Protein AF-A0A0F9IKG8-F1 (afdb_monomer_lite)

pLDDT: mean 73.29, std 18.87, range [28.89, 96.62]

Organism: NCBI:txid412755

Radius of gyration: 20.57 Å; chains: 1; bounding box: 46×41×68 Å

Foldseek 3Di:
DPDPWDKDDLDCFWIWIQDPLDIFIGGNNHTQPPPPDDQDDDDDPPPPDDDACQVVVVVVVVVCVDPDDDNPCQGSVNVNVVVSVLVSVCVVVLNPCRSDPNSVSLSVLVVCVVVPNPSSLVVNLVVLLCCCQPPDQSSVCVCQVVCVCVSDDPVSNLVSAVPSVVQVVVCVVVVHREDEDGPVRDDPRHWYQHPSDTD

Secondary structure (DSSP, 8-state):
-----EEEE-SSSEEEEEETTEEEEEETTEE--TTS--S-----SS--S--STHHHHHHHHHHHS-SS-------HHHHHHHHHHHHHHHHHTTS-TTSS-HHHHHHHHHHHHHTT-HHHHHHHHHHHHHHHHHS-HHHHHHHHHTT-GGGS-HHHHHTTSTTHHHHHHHHHHHTS---EE-SS---TT-EEEETTEE-

Structure (mmCIF, N/CA/C/O backbone):
data_AF-A0A0F9IKG8-F1
#
_entry.id   AF-A0A0F9IKG8-F1
#
loop_
_atom_site.group_PDB
_atom_site.id
_atom_site.type_symbol
_atom_site.label_atom_id
_atom_site.label_alt_id
_atom_site.label_comp_id
_atom_site.label_asym_id
_atom_site.label_entity_id
_atom_site.label_seq_id
_atom_site.pdbx_PDB_ins_code
_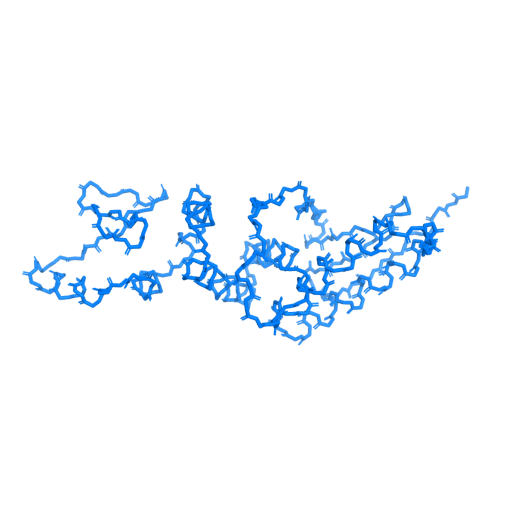atom_site.Cartn_x
_atom_site.Cartn_y
_atom_site.Cartn_z
_atom_site.occupancy
_atom_site.B_iso_or_equiv
_atom_site.auth_seq_id
_atom_site.auth_comp_id
_atom_site.auth_asym_id
_atom_site.auth_atom_id
_atom_site.pdbx_PDB_model_num
ATOM 1 N N . MET A 1 1 ? 11.887 -3.402 -37.313 1.00 43.81 1 MET A N 1
ATOM 2 C CA . MET A 1 1 ? 12.870 -3.610 -36.232 1.00 43.81 1 MET A CA 1
ATOM 3 C C . MET A 1 1 ? 12.116 -4.223 -35.070 1.00 43.81 1 MET A C 1
ATOM 5 O O . MET A 1 1 ? 11.099 -3.660 -34.690 1.00 43.81 1 MET A O 1
ATOM 9 N N . ALA A 1 2 ? 12.507 -5.411 -34.611 1.00 46.59 2 ALA A N 1
ATOM 10 C CA . ALA A 1 2 ? 11.916 -5.994 -33.412 1.00 46.59 2 ALA A CA 1
ATOM 11 C C . ALA A 1 2 ? 12.451 -5.194 -32.219 1.00 46.59 2 ALA A C 1
ATOM 13 O O . ALA A 1 2 ? 13.663 -5.131 -32.038 1.00 46.59 2 ALA A O 1
ATOM 14 N N . TYR A 1 3 ? 11.575 -4.512 -31.483 1.00 55.41 3 TYR A N 1
ATOM 15 C CA . TYR A 1 3 ? 11.968 -3.877 -30.230 1.00 55.41 3 TYR A CA 1
ATOM 16 C C . TYR A 1 3 ? 12.312 -4.995 -29.245 1.00 55.41 3 TYR A C 1
ATOM 18 O O . TYR A 1 3 ? 11.487 -5.873 -28.994 1.00 55.41 3 TYR A O 1
ATOM 26 N N . GLU A 1 4 ? 13.548 -5.007 -28.757 1.00 60.72 4 GLU A N 1
ATOM 27 C CA . GLU A 1 4 ? 13.985 -5.955 -27.740 1.00 60.72 4 GLU A CA 1
ATOM 28 C C . GLU A 1 4 ? 13.242 -5.627 -26.441 1.00 60.72 4 GLU A C 1
ATOM 30 O O . GLU A 1 4 ? 13.406 -4.546 -25.876 1.00 60.72 4 GLU A O 1
ATOM 35 N N . ILE A 1 5 ? 12.360 -6.528 -26.007 1.00 68.12 5 ILE A N 1
ATOM 36 C CA . ILE A 1 5 ? 11.648 -6.386 -24.737 1.00 68.12 5 ILE A CA 1
ATOM 37 C C . ILE A 1 5 ? 12.668 -6.669 -23.636 1.00 68.12 5 ILE A C 1
ATOM 39 O O . ILE A 1 5 ? 13.135 -7.802 -23.507 1.00 68.12 5 ILE A O 1
ATOM 43 N N . LYS A 1 6 ? 13.025 -5.647 -22.852 1.00 88.88 6 LYS A N 1
ATOM 44 C CA . LYS A 1 6 ? 13.848 -5.834 -21.650 1.00 88.88 6 LYS A CA 1
ATOM 45 C C . LYS A 1 6 ? 12.944 -6.135 -20.472 1.00 88.88 6 LYS A C 1
ATOM 47 O O . LYS A 1 6 ? 11.944 -5.453 -20.268 1.00 88.88 6 LYS A O 1
ATOM 52 N N . GLU A 1 7 ? 13.306 -7.151 -19.703 1.00 94.62 7 GLU A N 1
ATOM 53 C CA . GLU A 1 7 ? 12.589 -7.572 -18.506 1.00 94.62 7 GLU A CA 1
ATOM 54 C C . GLU A 1 7 ? 13.561 -7.625 -17.329 1.00 94.62 7 GLU A C 1
ATOM 56 O O . GLU A 1 7 ? 14.684 -8.113 -17.457 1.00 94.62 7 GLU A O 1
ATOM 61 N N . PHE A 1 8 ? 13.114 -7.127 -16.180 1.00 94.75 8 PHE A N 1
ATOM 62 C CA . PHE A 1 8 ? 13.849 -7.190 -14.929 1.00 94.75 8 PHE A CA 1
ATOM 63 C C . PHE A 1 8 ? 12.940 -7.714 -13.821 1.00 94.75 8 PHE A C 1
ATOM 65 O O . PHE A 1 8 ? 11.971 -7.065 -13.418 1.00 94.75 8 PHE A O 1
ATOM 72 N N . LYS A 1 9 ? 13.246 -8.910 -13.318 1.00 96.62 9 LYS A N 1
ATOM 73 C CA . LYS A 1 9 ? 12.512 -9.517 -12.208 1.00 96.62 9 LYS A CA 1
ATOM 74 C C . LYS A 1 9 ? 13.096 -9.019 -10.887 1.00 96.62 9 LYS A C 1
ATOM 76 O O . LYS A 1 9 ? 14.193 -9.419 -10.516 1.00 96.62 9 LYS A O 1
ATOM 81 N N . VAL A 1 10 ? 12.341 -8.183 -10.175 1.00 94.50 10 VAL A N 1
ATOM 82 C CA . VAL A 1 10 ? 12.728 -7.665 -8.853 1.00 94.50 10 VAL A CA 1
ATOM 83 C C . VAL A 1 10 ? 12.595 -8.751 -7.787 1.00 94.50 10 VAL A C 1
ATOM 85 O O . VAL A 1 10 ? 13.502 -8.961 -6.990 1.00 94.50 10 VAL A O 1
ATOM 88 N N . ASN A 1 11 ? 11.464 -9.459 -7.773 1.00 93.69 11 ASN A N 1
ATOM 89 C CA . ASN A 1 11 ? 11.228 -10.617 -6.911 1.00 93.69 11 ASN A CA 1
ATOM 90 C C . ASN A 1 11 ? 10.145 -11.526 -7.531 1.00 93.69 11 ASN A C 1
ATOM 92 O O . ASN A 1 11 ? 9.765 -11.363 -8.689 1.00 93.69 11 ASN A O 1
ATOM 96 N N . ASP A 1 12 ? 9.627 -12.501 -6.782 1.00 94.38 12 ASP A N 1
ATOM 97 C CA . ASP A 1 12 ? 8.604 -13.444 -7.273 1.00 94.38 12 ASP A CA 1
ATOM 98 C C . ASP A 1 12 ? 7.221 -12.839 -7.540 1.00 94.38 12 ASP A C 1
ATOM 100 O O . ASP A 1 12 ? 6.337 -13.510 -8.087 1.00 94.38 12 ASP A O 1
ATOM 104 N N . SER A 1 13 ? 7.004 -11.596 -7.131 1.00 95.62 13 SER A N 1
ATOM 105 C CA . SER A 1 13 ? 5.749 -10.877 -7.310 1.00 95.62 13 SER A CA 1
ATOM 106 C C . SER A 1 13 ? 5.901 -9.680 -8.239 1.00 95.62 13 SER A C 1
ATOM 108 O O . SER A 1 13 ? 4.924 -9.347 -8.890 1.00 95.62 13 SER A O 1
ATOM 110 N N . ILE A 1 14 ? 7.074 -9.055 -8.338 1.00 95.75 14 ILE A N 1
ATOM 111 C CA . ILE A 1 14 ? 7.285 -7.784 -9.039 1.00 95.75 14 ILE A CA 1
ATOM 112 C C . ILE A 1 14 ? 8.245 -7.965 -10.212 1.00 95.75 14 ILE A C 1
ATOM 114 O O . ILE A 1 14 ? 9.332 -8.531 -10.081 1.00 95.75 14 ILE A O 1
ATOM 118 N N . THR A 1 15 ? 7.863 -7.450 -11.374 1.00 96.50 15 THR A N 1
ATOM 119 C CA . THR A 1 15 ? 8.683 -7.468 -12.590 1.00 96.50 15 THR A CA 1
ATOM 120 C C . THR A 1 15 ? 8.521 -6.150 -13.334 1.00 96.50 15 THR A C 1
ATOM 122 O O . THR A 1 15 ? 7.400 -5.676 -13.482 1.00 96.50 15 THR A O 1
ATOM 125 N N . LEU A 1 16 ? 9.613 -5.556 -13.810 1.00 93.56 16 LEU A N 1
ATOM 126 C CA . LEU A 1 16 ? 9.563 -4.408 -14.712 1.00 93.56 16 LEU A CA 1
ATOM 127 C C . LEU A 1 16 ? 9.810 -4.864 -16.146 1.00 93.56 16 LEU A C 1
ATOM 129 O O . LEU A 1 16 ? 10.629 -5.753 -16.385 1.00 93.56 16 LEU A O 1
ATOM 133 N N . LYS A 1 17 ? 9.135 -4.231 -17.105 1.00 93.88 17 LYS A N 1
ATOM 134 C CA . LYS A 1 17 ? 9.381 -4.432 -18.537 1.00 93.88 17 LYS A CA 1
ATOM 135 C C . LYS A 1 17 ? 9.522 -3.100 -19.252 1.00 93.88 17 LYS A C 1
ATOM 137 O O . LYS A 1 17 ? 8.735 -2.191 -19.003 1.00 93.88 17 LYS A O 1
ATOM 142 N N . LEU A 1 18 ? 10.501 -2.998 -20.144 1.00 90.19 18 LEU A N 1
ATOM 143 C CA . LEU A 1 18 ? 10.636 -1.876 -21.066 1.00 90.19 18 LEU A CA 1
ATOM 144 C C . LEU A 1 18 ? 9.887 -2.213 -22.356 1.00 90.19 18 LEU A C 1
ATOM 146 O O . LEU A 1 18 ? 10.338 -3.030 -23.159 1.00 90.19 18 LEU A O 1
ATOM 150 N N . GLU A 1 19 ? 8.731 -1.588 -22.549 1.00 89.50 19 GLU A N 1
ATOM 151 C CA . GLU A 1 19 ? 7.829 -1.850 -23.671 1.00 89.50 19 GLU A CA 1
ATOM 152 C C . GLU A 1 19 ? 7.440 -0.521 -24.319 1.00 89.50 19 GLU A C 1
ATOM 154 O O . GLU A 1 19 ? 6.967 0.394 -23.648 1.00 89.50 19 GLU A O 1
ATOM 159 N N . ASN A 1 20 ? 7.629 -0.392 -25.637 1.00 85.19 20 ASN A N 1
ATOM 160 C CA . ASN A 1 20 ? 7.344 0.847 -26.377 1.00 85.19 20 ASN A CA 1
ATOM 161 C C . ASN A 1 20 ? 8.024 2.091 -25.764 1.00 85.19 20 ASN A C 1
ATOM 163 O O . ASN A 1 20 ? 7.394 3.142 -25.636 1.00 85.19 20 ASN A O 1
ATOM 167 N N . ASN A 1 21 ? 9.297 1.957 -25.368 1.00 81.94 21 ASN A N 1
ATOM 168 C CA . ASN A 1 21 ? 10.085 2.990 -24.681 1.00 81.94 21 ASN A CA 1
ATOM 169 C C . ASN A 1 21 ? 9.487 3.460 -23.342 1.00 81.94 21 ASN A C 1
ATOM 171 O O . ASN A 1 21 ? 9.757 4.578 -22.913 1.00 81.94 21 ASN A O 1
ATOM 175 N N . LYS A 1 22 ? 8.665 2.633 -22.686 1.00 82.50 22 LYS A N 1
ATOM 176 C CA . LYS A 1 22 ? 8.106 2.914 -21.361 1.00 82.50 22 LYS A CA 1
ATOM 177 C C . LYS A 1 22 ? 8.398 1.778 -20.397 1.00 82.50 22 LYS A C 1
ATOM 179 O O . LYS A 1 22 ? 8.224 0.609 -20.737 1.00 82.50 22 LYS A O 1
ATOM 184 N N . THR A 1 23 ? 8.808 2.141 -19.190 1.00 86.19 23 THR A N 1
ATOM 185 C CA . THR A 1 23 ? 8.991 1.196 -18.091 1.00 86.19 23 THR A CA 1
ATOM 186 C C . THR A 1 23 ? 7.639 0.905 -17.446 1.00 86.19 23 THR A C 1
ATOM 188 O O . THR A 1 23 ? 6.999 1.796 -16.895 1.00 86.19 23 THR A O 1
ATOM 191 N N . ASN A 1 24 ? 7.205 -0.348 -17.518 1.00 89.44 24 ASN A N 1
ATOM 192 C CA . ASN A 1 24 ? 5.957 -0.839 -16.945 1.00 89.44 24 ASN A CA 1
ATOM 193 C C . ASN A 1 24 ? 6.254 -1.757 -15.761 1.00 89.44 24 ASN A C 1
ATOM 195 O O . ASN A 1 24 ? 7.115 -2.630 -15.859 1.00 89.44 24 ASN A O 1
ATOM 199 N N . ILE A 1 25 ? 5.511 -1.602 -14.665 1.00 91.00 25 ILE A N 1
ATOM 200 C CA . ILE A 1 25 ? 5.587 -2.492 -13.502 1.00 91.00 25 ILE A CA 1
ATOM 201 C C . ILE A 1 25 ? 4.479 -3.539 -13.617 1.00 91.00 25 ILE A C 1
ATOM 203 O O . ILE A 1 25 ? 3.338 -3.219 -13.940 1.00 91.00 25 ILE A O 1
ATOM 207 N N . TYR A 1 26 ? 4.808 -4.788 -13.320 1.00 94.12 26 TYR A N 1
ATOM 208 C CA . TYR A 1 26 ? 3.892 -5.916 -13.289 1.00 94.12 26 TYR A CA 1
ATOM 209 C C . TYR A 1 26 ? 3.906 -6.555 -11.904 1.00 94.12 26 TYR A C 1
ATOM 211 O O . TYR A 1 26 ? 4.977 -6.830 -11.360 1.00 94.12 26 TYR A O 1
ATOM 219 N N . ILE A 1 27 ? 2.721 -6.835 -11.359 1.00 94.81 27 ILE A N 1
ATOM 220 C CA . ILE A 1 27 ? 2.537 -7.557 -10.097 1.00 94.81 27 ILE A CA 1
ATOM 221 C C . ILE A 1 27 ? 1.862 -8.895 -10.398 1.00 94.81 27 ILE A C 1
ATOM 223 O O . ILE A 1 27 ? 0.748 -8.927 -10.910 1.00 94.81 27 ILE A O 1
ATOM 227 N N . LYS A 1 28 ? 2.550 -10.012 -10.132 1.00 94.31 28 LYS A N 1
ATOM 228 C CA . LYS A 1 28 ? 2.131 -11.382 -10.500 1.00 94.31 28 LYS A CA 1
ATOM 229 C C . LYS A 1 28 ? 1.736 -11.520 -11.978 1.00 94.31 28 LYS A C 1
ATOM 231 O O . LYS A 1 28 ? 0.849 -12.289 -12.327 1.00 94.31 28 LYS A O 1
ATOM 236 N N . GLY A 1 29 ? 2.429 -10.789 -12.852 1.00 92.31 29 GLY A N 1
ATOM 237 C CA . GLY A 1 29 ? 2.177 -10.785 -14.295 1.00 92.31 29 GLY A CA 1
ATOM 238 C C . GLY A 1 29 ? 1.039 -9.863 -14.746 1.00 92.31 29 GLY A C 1
ATOM 239 O O . GLY A 1 29 ? 0.855 -9.700 -15.949 1.00 92.31 29 GLY A O 1
ATOM 240 N N . GLU A 1 30 ? 0.320 -9.212 -13.827 1.00 93.19 30 GLU A N 1
ATOM 241 C CA . GLU A 1 30 ? -0.677 -8.189 -14.154 1.00 93.19 30 GLU A CA 1
ATOM 242 C C . GLU A 1 30 ? -0.028 -6.806 -14.225 1.00 93.19 30 GLU A C 1
ATOM 244 O O . GLU A 1 30 ? 0.717 -6.420 -13.324 1.00 93.19 30 GLU A O 1
ATOM 249 N N . LEU A 1 31 ? -0.328 -6.040 -15.278 1.00 91.00 31 LEU A N 1
ATOM 250 C CA . LEU A 1 31 ? 0.163 -4.671 -15.428 1.00 91.00 31 LEU A CA 1
ATOM 251 C C . LEU A 1 31 ? -0.356 -3.790 -14.281 1.00 91.00 31 LEU A C 1
ATOM 253 O O . LEU A 1 31 ? -1.563 -3.606 -14.109 1.00 91.00 31 LEU A O 1
ATOM 257 N N . PHE A 1 32 ? 0.562 -3.200 -13.523 1.00 88.12 32 PHE A N 1
ATOM 258 C CA . PHE A 1 32 ? 0.260 -2.285 -12.434 1.00 88.12 32 PHE A CA 1
ATOM 259 C C . PHE A 1 32 ? 0.019 -0.875 -12.985 1.00 88.12 32 PHE A C 1
ATOM 261 O O . PHE A 1 32 ? 0.949 -0.132 -13.284 1.00 88.12 32 PHE A O 1
ATOM 268 N N . GLN A 1 33 ? -1.254 -0.510 -13.146 1.00 75.56 33 GLN A N 1
ATOM 269 C CA . GLN A 1 33 ? -1.662 0.780 -13.725 1.00 75.56 33 GLN A CA 1
ATOM 270 C C . GLN A 1 33 ? -1.899 1.888 -12.684 1.00 75.56 33 GLN A C 1
ATOM 272 O O . GLN A 1 33 ? -2.198 3.030 -13.048 1.00 75.56 33 GLN A O 1
ATOM 277 N N . GLN A 1 34 ? -1.792 1.572 -11.389 1.00 59.47 34 GLN A N 1
ATOM 278 C CA . GLN A 1 34 ? -2.096 2.499 -10.299 1.00 59.47 34 GLN A CA 1
ATOM 279 C C . GLN A 1 34 ? -0.936 3.467 -10.030 1.00 59.47 34 GLN A C 1
ATOM 281 O O . GLN A 1 34 ? -0.220 3.349 -9.045 1.00 59.47 34 GLN A O 1
ATOM 286 N N . CYS A 1 35 ? -0.800 4.465 -10.906 1.00 51.16 35 CYS A N 1
ATOM 287 C CA . CYS A 1 35 ? -0.059 5.709 -10.642 1.00 51.16 35 CYS A CA 1
ATOM 288 C C . CYS A 1 35 ? -0.767 6.968 -11.182 1.00 51.16 35 CYS A C 1
ATOM 290 O O . CYS A 1 35 ? -0.181 8.043 -11.167 1.00 51.16 35 CYS A O 1
ATOM 292 N N . LYS A 1 36 ? -2.007 6.875 -11.690 1.00 35.16 36 LYS A N 1
ATOM 293 C CA . LYS A 1 36 ? -2.675 8.030 -12.329 1.00 35.16 36 LYS A CA 1
ATOM 294 C C . LYS A 1 36 ? -3.496 8.924 -11.397 1.00 35.16 36 LYS A C 1
ATOM 296 O O . LYS A 1 36 ? -3.875 10.009 -11.817 1.00 35.16 36 LYS A O 1
ATOM 301 N N . TYR A 1 37 ? -3.772 8.495 -10.168 1.00 34.72 37 TYR A N 1
ATOM 302 C CA . TYR A 1 37 ? -4.646 9.224 -9.249 1.00 34.72 37 TYR A CA 1
ATOM 303 C C . TYR A 1 37 ? -3.949 9.415 -7.906 1.00 34.72 37 TYR A C 1
ATOM 305 O O . TYR A 1 37 ? -4.075 8.609 -6.988 1.00 34.72 37 TYR A O 1
ATOM 313 N N . LEU A 1 38 ? -3.165 10.490 -7.845 1.00 35.69 38 LEU A N 1
ATOM 314 C CA . LEU A 1 38 ? -2.679 11.094 -6.615 1.00 35.69 38 LEU A CA 1
ATOM 315 C C . LEU A 1 38 ? -3.904 11.564 -5.822 1.00 35.69 38 LEU A C 1
ATOM 317 O O . LEU A 1 38 ? -4.614 12.478 -6.248 1.00 35.69 38 LEU A O 1
ATOM 321 N N . LEU A 1 39 ? -4.195 10.915 -4.703 1.00 34.78 39 LEU A N 1
ATOM 322 C CA . LEU A 1 39 ? -5.281 11.345 -3.836 1.00 34.78 39 LEU A CA 1
ATOM 323 C C . LEU A 1 39 ? -4.781 12.515 -3.000 1.00 34.78 39 LEU A C 1
ATOM 325 O O . LEU A 1 39 ? -4.043 12.350 -2.038 1.00 34.78 39 LEU A O 1
ATOM 329 N N . LEU A 1 40 ? -5.221 13.692 -3.453 1.00 32.28 40 LEU A N 1
ATOM 330 C CA . LEU A 1 40 ? -5.220 14.986 -2.777 1.00 32.28 40 LEU A CA 1
ATOM 331 C C . LEU A 1 40 ? -3.825 15.601 -2.590 1.00 32.28 40 LEU A C 1
ATOM 333 O O . LEU A 1 40 ? -3.163 15.424 -1.577 1.00 32.28 40 LEU A O 1
ATOM 337 N N . ASN A 1 41 ? -3.444 16.425 -3.570 1.00 32.41 41 ASN A N 1
ATOM 338 C CA . ASN A 1 41 ? -2.390 17.428 -3.447 1.00 32.41 41 ASN A CA 1
ATOM 339 C C . ASN A 1 41 ? -2.772 18.395 -2.305 1.00 32.41 41 ASN A C 1
ATOM 341 O O . ASN A 1 41 ? -3.681 19.218 -2.472 1.00 32.41 41 ASN A O 1
ATOM 345 N N . ILE A 1 42 ? -2.174 18.249 -1.118 1.00 34.56 42 ILE A N 1
ATOM 346 C CA . ILE A 1 42 ? -2.331 19.215 -0.023 1.00 34.56 42 ILE A CA 1
ATOM 347 C C . ILE A 1 42 ? -0.997 19.953 0.142 1.00 34.56 42 ILE A C 1
ATOM 349 O O . ILE A 1 42 ? 0.011 19.278 0.320 1.00 34.56 42 ILE A O 1
ATOM 353 N N . PRO A 1 43 ? -0.982 21.301 0.076 1.00 28.89 43 PRO A N 1
ATOM 354 C CA . PRO A 1 43 ? 0.249 22.086 0.055 1.00 28.89 43 PRO A CA 1
ATOM 355 C C . PRO A 1 43 ? 1.158 21.824 1.257 1.00 28.89 43 PRO A C 1
ATOM 357 O O . PRO A 1 43 ? 0.706 21.817 2.404 1.00 28.89 43 PRO A O 1
ATOM 360 N N . LEU A 1 44 ? 2.444 21.660 0.960 1.00 35.66 44 LEU A N 1
ATOM 361 C CA . LEU A 1 44 ? 3.518 21.273 1.865 1.00 35.66 44 LEU A CA 1
ATOM 362 C C . LEU A 1 44 ? 4.094 22.461 2.662 1.00 35.66 44 LEU A C 1
ATOM 364 O O . LEU A 1 44 ? 5.302 22.653 2.712 1.00 35.66 44 LEU A O 1
ATOM 368 N N . GLU A 1 45 ? 3.257 23.287 3.296 1.00 36.28 45 GLU A N 1
ATOM 369 C CA . GLU A 1 45 ? 3.765 24.398 4.131 1.00 36.28 45 GLU A CA 1
ATOM 370 C C . GLU A 1 45 ? 3.981 24.029 5.612 1.00 36.28 45 GLU A C 1
ATOM 372 O O . GLU A 1 45 ? 4.438 24.858 6.394 1.00 36.28 45 GLU A O 1
ATOM 377 N N . GLU A 1 46 ? 3.757 22.771 6.012 1.00 35.97 46 GLU A N 1
ATOM 378 C CA . GLU A 1 46 ? 3.977 22.316 7.399 1.00 35.97 46 GLU A CA 1
ATOM 379 C C . GLU A 1 46 ? 4.765 20.992 7.524 1.00 35.97 46 GLU A C 1
ATOM 381 O O . GLU A 1 46 ? 4.732 20.334 8.564 1.00 35.97 46 GLU A O 1
ATOM 386 N N . ALA A 1 47 ? 5.540 20.598 6.506 1.00 38.22 47 ALA A N 1
ATOM 387 C CA . ALA A 1 47 ? 6.481 19.472 6.596 1.00 38.22 47 ALA A CA 1
ATOM 388 C C . ALA A 1 47 ? 7.807 19.905 7.251 1.00 38.22 47 ALA A C 1
ATOM 390 O O . ALA A 1 47 ? 8.868 19.951 6.628 1.00 38.22 47 ALA A O 1
ATOM 391 N N . ASN A 1 48 ? 7.764 20.282 8.529 1.00 33.00 48 ASN A N 1
ATOM 392 C CA . ASN A 1 48 ? 8.984 20.641 9.247 1.00 33.00 48 ASN A CA 1
ATOM 393 C C . ASN A 1 48 ? 9.828 19.391 9.563 1.00 33.00 48 ASN A C 1
ATOM 395 O O . ASN A 1 48 ? 9.544 18.655 10.507 1.00 33.00 48 ASN A O 1
ATOM 399 N N . ASN A 1 49 ? 10.924 19.270 8.806 1.00 32.97 49 ASN A N 1
ATOM 400 C CA . ASN A 1 49 ? 12.087 18.379 8.919 1.00 32.97 49 ASN A CA 1
ATOM 401 C C . ASN A 1 49 ? 12.012 17.036 8.163 1.00 32.97 49 ASN A C 1
ATOM 403 O O . ASN A 1 49 ? 11.385 16.070 8.588 1.00 32.97 49 ASN A O 1
ATOM 407 N N . ILE A 1 50 ? 12.766 17.034 7.061 1.00 47.31 50 ILE A N 1
ATOM 408 C CA . ILE A 1 50 ? 13.013 16.026 6.021 1.00 47.31 50 ILE A CA 1
ATOM 409 C C . ILE A 1 50 ? 13.081 14.579 6.551 1.00 47.31 50 ILE A C 1
ATOM 411 O O . ILE A 1 50 ? 13.972 14.246 7.336 1.00 47.31 50 ILE A O 1
ATOM 415 N N . ASN A 1 51 ? 12.172 13.713 6.085 1.00 41.00 51 ASN A N 1
ATOM 416 C CA . ASN A 1 51 ? 12.047 12.300 6.487 1.00 41.00 51 ASN A CA 1
ATOM 417 C C . ASN A 1 51 ? 11.753 11.324 5.316 1.00 41.00 51 ASN A C 1
ATOM 419 O O . ASN A 1 51 ? 11.734 10.111 5.552 1.00 41.00 51 ASN A O 1
ATOM 423 N N . SER A 1 52 ? 11.530 11.803 4.080 1.00 49.12 52 SER A N 1
ATOM 424 C CA . SER A 1 52 ? 11.106 10.989 2.919 1.00 49.12 52 SER A CA 1
ATOM 425 C C . SER A 1 52 ? 11.823 11.380 1.613 1.00 49.12 52 SER A C 1
ATOM 427 O O . SER A 1 52 ? 12.293 12.504 1.461 1.00 49.12 52 SER A O 1
ATOM 429 N N . VAL A 1 53 ? 11.864 10.466 0.630 1.00 50.62 53 VAL A N 1
ATOM 430 C CA . VAL A 1 53 ? 12.232 10.781 -0.771 1.00 50.62 53 VAL A CA 1
ATOM 431 C C . VAL A 1 53 ? 11.268 11.799 -1.392 1.00 50.62 53 VAL A C 1
ATOM 433 O O . VAL A 1 53 ? 11.650 12.496 -2.327 1.00 50.62 53 VAL A O 1
ATOM 436 N N . ASP A 1 54 ? 10.059 11.944 -0.848 1.00 46.59 54 ASP A N 1
ATOM 437 C CA . ASP A 1 54 ? 9.085 12.951 -1.289 1.00 46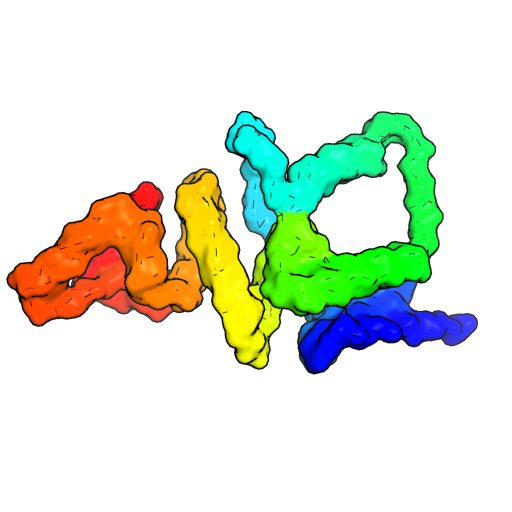.59 54 ASP A CA 1
ATOM 438 C C . ASP A 1 54 ? 9.606 14.385 -1.110 1.00 46.59 54 ASP A C 1
ATOM 440 O O . ASP A 1 54 ? 9.432 15.212 -2.000 1.00 46.59 54 ASP A O 1
ATOM 444 N N . ASP A 1 55 ? 10.347 14.653 -0.028 1.00 46.31 55 ASP A N 1
ATOM 445 C CA . ASP A 1 55 ? 10.935 15.972 0.246 1.00 46.31 55 ASP A CA 1
ATOM 446 C C . ASP A 1 55 ? 11.982 16.362 -0.816 1.00 46.31 55 ASP A C 1
ATOM 448 O O . ASP A 1 55 ? 12.231 17.539 -1.086 1.00 46.31 55 ASP A O 1
ATOM 452 N N . ILE A 1 56 ? 12.620 15.358 -1.425 1.00 42.31 56 ILE A N 1
ATOM 453 C CA . ILE A 1 56 ? 13.567 15.536 -2.527 1.00 42.31 56 ILE A CA 1
ATOM 454 C C . ILE A 1 56 ? 12.806 15.622 -3.847 1.00 42.31 56 ILE A C 1
ATOM 456 O O . ILE A 1 56 ? 13.165 16.447 -4.677 1.00 42.31 56 ILE A O 1
ATOM 460 N N . ALA A 1 57 ? 11.774 14.796 -4.039 1.00 46.47 57 ALA A N 1
ATOM 461 C CA . ALA A 1 57 ? 11.001 14.715 -5.270 1.00 46.47 57 ALA A CA 1
ATOM 462 C C . ALA A 1 57 ? 10.220 15.997 -5.557 1.00 46.47 57 ALA A C 1
ATOM 464 O O . ALA A 1 57 ? 10.243 16.418 -6.698 1.00 46.47 57 ALA A O 1
ATOM 465 N N . GLU A 1 58 ? 9.618 16.668 -4.572 1.00 45.31 58 GLU A N 1
ATOM 466 C CA . GLU A 1 58 ? 8.943 17.958 -4.813 1.00 45.31 58 GLU A CA 1
ATOM 467 C C . GLU A 1 58 ? 9.938 19.061 -5.215 1.00 45.31 58 GLU A C 1
ATOM 469 O O . GLU A 1 58 ? 9.699 19.811 -6.158 1.00 45.31 58 GLU A O 1
ATOM 474 N N . ASN A 1 59 ? 11.119 19.094 -4.587 1.00 42.00 59 ASN A N 1
ATOM 475 C CA . ASN A 1 59 ? 12.206 19.997 -4.983 1.00 42.00 59 ASN A CA 1
ATOM 476 C C . ASN A 1 59 ? 12.849 19.604 -6.333 1.00 42.00 59 ASN A C 1
ATOM 478 O O . ASN A 1 59 ? 13.401 20.456 -7.040 1.00 42.00 59 ASN A O 1
ATOM 482 N N . LEU A 1 60 ? 12.809 18.318 -6.699 1.00 40.31 60 LEU A N 1
ATOM 483 C CA . LEU A 1 60 ? 13.282 17.823 -7.991 1.00 40.31 60 LEU A CA 1
ATOM 484 C C . LEU A 1 60 ? 12.261 18.061 -9.101 1.00 40.31 60 LEU A C 1
ATOM 486 O O . LEU A 1 60 ? 12.674 18.406 -10.197 1.00 40.31 60 LEU A O 1
ATOM 490 N N . ASP A 1 61 ? 10.965 17.911 -8.841 1.00 40.34 61 ASP A N 1
ATOM 491 C CA . ASP A 1 61 ? 9.894 18.100 -9.823 1.00 40.34 61 ASP A CA 1
ATOM 492 C C . ASP A 1 61 ? 9.832 19.577 -10.231 1.00 40.34 61 ASP A C 1
ATOM 494 O O . ASP A 1 61 ? 9.838 19.882 -11.420 1.00 40.34 61 ASP A O 1
ATOM 498 N N . ASP A 1 62 ? 9.981 20.504 -9.276 1.00 39.84 62 ASP A N 1
ATOM 499 C CA . ASP A 1 62 ? 10.116 21.941 -9.559 1.00 39.84 62 ASP A CA 1
ATOM 500 C C . ASP A 1 62 ? 11.447 22.322 -10.246 1.00 39.84 62 ASP A C 1
ATOM 502 O O . ASP A 1 62 ? 11.509 23.320 -10.970 1.00 39.84 62 ASP A O 1
ATOM 506 N N . SER A 1 63 ? 12.531 21.554 -10.064 1.00 38.72 63 SER A N 1
ATOM 507 C CA . SER A 1 63 ? 13.818 21.819 -10.742 1.00 38.72 63 SER A CA 1
ATOM 508 C C . SER A 1 63 ? 13.981 21.097 -12.086 1.00 38.72 63 SER A C 1
ATOM 510 O O . SER A 1 63 ? 14.738 21.565 -12.940 1.00 38.72 63 SER A O 1
ATOM 512 N N . LEU A 1 64 ? 13.230 20.021 -12.321 1.00 39.06 64 LEU A N 1
ATOM 513 C CA . LEU A 1 64 ? 13.103 19.316 -13.600 1.00 39.06 64 LEU A CA 1
ATOM 514 C C . LEU A 1 64 ? 12.004 19.937 -14.477 1.00 39.06 64 LEU A C 1
ATOM 516 O O . LEU A 1 64 ? 12.109 19.896 -15.704 1.00 39.06 64 LEU A O 1
ATOM 520 N N . HIS A 1 65 ? 11.030 20.628 -13.876 1.00 37.81 65 HIS A N 1
ATOM 521 C CA . HIS A 1 65 ? 10.097 21.538 -14.541 1.00 37.81 65 HIS A CA 1
ATOM 522 C C . HIS A 1 65 ? 10.574 23.003 -14.515 1.00 37.81 65 HIS A C 1
ATOM 524 O O . HIS A 1 65 ? 9.825 23.928 -14.231 1.00 37.81 65 HIS A O 1
ATOM 530 N N . GLY A 1 66 ? 11.818 23.235 -14.940 1.00 38.38 66 GLY A N 1
ATOM 531 C CA . GLY A 1 66 ? 12.181 24.478 -15.622 1.00 38.38 66 GLY A CA 1
ATOM 532 C C . GLY A 1 66 ? 12.348 25.730 -14.756 1.00 38.38 66 GLY A C 1
ATOM 533 O O . GLY A 1 66 ? 11.532 26.649 -14.787 1.00 38.38 66 GLY A O 1
ATOM 534 N N . ARG A 1 67 ? 13.558 25.893 -14.217 1.00 37.47 67 ARG A N 1
ATOM 535 C CA . ARG A 1 67 ? 14.305 27.130 -14.491 1.00 37.47 67 ARG A CA 1
ATOM 536 C C . ARG A 1 67 ? 15.315 26.820 -15.593 1.00 37.47 67 ARG A C 1
ATOM 538 O O . ARG A 1 67 ? 16.312 26.157 -15.351 1.00 37.47 67 ARG A O 1
ATOM 545 N N . ASP A 1 68 ? 14.981 27.249 -16.806 1.00 39.81 68 ASP A N 1
ATOM 546 C CA . ASP A 1 68 ? 15.828 27.242 -18.004 1.00 39.81 68 ASP A CA 1
ATOM 547 C C . ASP A 1 68 ? 16.398 25.879 -18.460 1.00 39.81 68 ASP A C 1
ATOM 549 O O . ASP A 1 68 ? 17.561 25.546 -18.266 1.00 39.81 68 ASP A O 1
ATOM 553 N N . GLY A 1 69 ? 15.589 25.130 -19.219 1.00 38.88 69 GLY A N 1
ATOM 554 C CA . GLY A 1 69 ? 16.059 24.546 -20.484 1.00 38.88 69 GLY A CA 1
ATOM 555 C C . GLY A 1 69 ? 17.073 23.393 -20.472 1.00 38.88 69 GLY A C 1
ATOM 556 O O . GLY A 1 69 ? 17.613 23.100 -21.537 1.00 38.88 69 GLY A O 1
ATOM 557 N N . VAL A 1 70 ? 17.315 22.702 -19.355 1.00 38.62 70 VAL A N 1
ATOM 558 C CA . VAL A 1 70 ? 18.094 21.448 -19.361 1.00 38.62 70 VAL A CA 1
ATOM 559 C C . VAL A 1 70 ? 17.162 20.257 -19.150 1.00 38.62 70 VAL A C 1
ATOM 561 O O . VAL A 1 70 ? 17.015 19.740 -18.049 1.00 38.62 70 VAL A O 1
ATOM 564 N N . VAL A 1 71 ? 16.525 19.806 -20.233 1.00 43.94 71 VAL A N 1
ATOM 565 C CA . VAL A 1 71 ? 15.949 18.457 -20.278 1.00 43.94 71 VAL A CA 1
ATOM 566 C C . VAL A 1 71 ? 17.133 17.500 -20.367 1.00 43.94 71 VAL A C 1
ATOM 568 O O . VAL A 1 71 ? 17.779 17.410 -21.412 1.00 43.94 71 VAL A O 1
ATOM 571 N N . PHE A 1 72 ? 17.468 16.816 -19.274 1.00 49.22 72 PHE A N 1
ATOM 572 C CA . PHE A 1 72 ? 18.318 15.637 -19.388 1.00 49.22 72 PHE A CA 1
ATOM 573 C C . PHE A 1 72 ? 17.504 14.582 -20.135 1.00 49.22 72 PHE A C 1
ATOM 575 O O . PHE A 1 72 ? 16.582 13.994 -19.578 1.00 49.22 72 PHE A O 1
ATOM 582 N N . ASP A 1 73 ? 17.810 14.392 -21.417 1.00 58.44 73 ASP A N 1
ATOM 583 C CA . ASP A 1 73 ? 17.231 13.332 -22.239 1.00 58.44 73 ASP A CA 1
ATOM 584 C C . ASP A 1 73 ? 17.819 11.991 -21.770 1.00 58.44 73 ASP A C 1
ATOM 586 O O . ASP A 1 73 ? 18.834 11.503 -22.275 1.00 58.44 73 ASP A O 1
ATOM 590 N N . ILE A 1 74 ? 17.260 11.454 -20.684 1.00 67.19 74 ILE A N 1
ATOM 591 C CA . ILE A 1 74 ? 17.619 10.136 -20.166 1.00 67.19 74 ILE A CA 1
ATOM 592 C C . ILE A 1 74 ? 17.030 9.118 -21.136 1.00 67.19 74 ILE A C 1
ATOM 594 O O . ILE A 1 74 ? 15.825 9.106 -21.384 1.00 67.19 74 ILE A O 1
ATOM 598 N N . SER A 1 75 ? 17.874 8.250 -21.696 1.00 83.38 75 SER A N 1
ATOM 599 C CA . SER A 1 75 ? 17.367 7.222 -22.597 1.00 83.38 75 SER A CA 1
ATOM 600 C C . SER A 1 75 ? 16.414 6.279 -21.845 1.00 83.38 75 SER A C 1
ATOM 602 O O . SER A 1 75 ? 16.660 5.976 -20.672 1.00 83.38 75 SER A O 1
ATOM 604 N N . PRO A 1 76 ? 15.374 5.741 -22.511 1.00 81.00 76 PRO A N 1
ATOM 605 C CA . PRO A 1 76 ? 14.437 4.802 -21.889 1.00 81.00 76 PRO A CA 1
ATOM 606 C C . PRO A 1 76 ? 15.126 3.614 -21.201 1.00 81.00 76 PRO A C 1
ATOM 608 O O . PRO A 1 76 ? 14.647 3.102 -20.195 1.00 81.00 76 PRO A O 1
ATOM 611 N N . ASP A 1 77 ? 16.283 3.199 -21.719 1.00 83.81 77 ASP A N 1
ATOM 612 C CA . ASP A 1 77 ? 17.129 2.166 -21.129 1.00 83.81 77 ASP A CA 1
ATOM 613 C C . ASP A 1 77 ? 17.753 2.566 -19.791 1.00 83.81 77 ASP A C 1
ATOM 615 O O . ASP A 1 77 ? 17.751 1.775 -18.848 1.00 83.81 77 ASP A O 1
ATOM 619 N N . VAL A 1 78 ? 18.310 3.775 -19.699 1.00 79.69 78 VAL A N 1
ATOM 620 C CA . VAL A 1 78 ? 18.921 4.266 -18.456 1.00 79.69 78 VAL A CA 1
ATOM 621 C C . VAL A 1 78 ? 17.843 4.473 -17.397 1.00 79.69 78 VAL A C 1
ATOM 623 O O . VAL A 1 78 ? 18.027 4.062 -16.252 1.00 79.69 78 VAL A O 1
ATOM 626 N N . GLU A 1 79 ? 16.696 5.031 -17.788 1.00 78.19 79 GLU A N 1
ATOM 627 C CA . GLU A 1 79 ? 15.542 5.192 -16.905 1.00 78.19 79 GLU A CA 1
ATOM 628 C C . GLU A 1 79 ? 15.025 3.833 -16.398 1.00 78.19 79 GLU A C 1
ATOM 630 O O . GLU A 1 79 ? 14.793 3.658 -15.201 1.00 78.19 79 GLU A O 1
ATOM 635 N N . PHE A 1 80 ? 14.908 2.839 -17.286 1.00 84.75 80 PHE A N 1
ATOM 636 C CA . PHE A 1 80 ? 14.487 1.482 -16.931 1.00 84.75 80 PHE A CA 1
ATOM 637 C C . PHE A 1 80 ? 15.371 0.858 -15.848 1.00 84.75 80 PHE A C 1
ATOM 639 O O . PHE A 1 80 ? 14.854 0.308 -14.871 1.00 84.75 80 PHE A O 1
ATOM 646 N N . TRP A 1 81 ? 16.696 0.952 -15.992 1.00 83.00 81 TRP A N 1
ATOM 647 C CA . TRP A 1 81 ? 17.623 0.412 -14.996 1.00 83.00 81 TRP A CA 1
ATOM 648 C C . TRP A 1 81 ? 17.574 1.182 -13.679 1.00 83.00 81 TRP A C 1
ATOM 650 O O . TRP A 1 81 ? 17.609 0.545 -12.629 1.00 83.00 81 TRP A O 1
ATOM 660 N N . ALA A 1 82 ? 17.424 2.510 -13.719 1.00 78.12 82 ALA A N 1
ATOM 661 C CA . ALA A 1 82 ? 17.286 3.332 -12.518 1.00 78.12 82 ALA A CA 1
ATOM 662 C C . ALA A 1 82 ? 16.019 2.979 -11.715 1.00 78.12 82 ALA A C 1
ATOM 664 O O . ALA A 1 82 ? 16.088 2.748 -10.505 1.00 78.12 82 ALA A O 1
ATOM 665 N N . HIS A 1 83 ? 14.865 2.857 -12.381 1.00 81.19 83 HIS A N 1
ATOM 666 C CA . HIS A 1 83 ? 13.623 2.417 -11.729 1.00 81.19 83 HIS A CA 1
ATOM 667 C C . HIS A 1 83 ? 13.737 0.991 -11.195 1.00 81.19 83 HIS A C 1
ATOM 669 O O . HIS A 1 83 ? 13.308 0.715 -10.075 1.00 81.19 83 HIS A O 1
ATOM 675 N N . SER A 1 84 ? 14.351 0.095 -11.972 1.00 85.88 84 SER A N 1
ATOM 676 C CA . SER A 1 84 ? 14.557 -1.302 -11.578 1.00 85.88 84 SER A CA 1
ATOM 677 C C . SER A 1 84 ? 15.420 -1.417 -10.322 1.00 85.88 84 SER A C 1
ATOM 679 O O . SER A 1 84 ? 15.044 -2.137 -9.398 1.00 85.88 84 SER A O 1
ATOM 681 N N . SER A 1 85 ? 16.529 -0.672 -10.241 1.00 81.12 85 SER A N 1
ATOM 682 C CA . SER A 1 85 ? 17.403 -0.683 -9.064 1.00 81.12 85 SER A CA 1
ATOM 683 C C . SER A 1 85 ? 16.724 -0.092 -7.834 1.00 81.12 85 SER A C 1
ATOM 685 O O . SER A 1 85 ? 16.831 -0.665 -6.752 1.00 81.12 85 SER A O 1
ATOM 687 N N . ASN A 1 86 ? 15.976 1.005 -7.986 1.00 82.44 86 ASN A N 1
ATOM 688 C CA . ASN A 1 86 ? 15.246 1.609 -6.869 1.00 82.44 86 ASN A CA 1
ATOM 689 C C . ASN A 1 86 ? 14.193 0.644 -6.315 1.00 82.44 86 ASN A C 1
ATOM 691 O O . ASN A 1 86 ? 14.097 0.450 -5.103 1.00 82.44 86 ASN A O 1
ATOM 695 N N . LEU A 1 87 ? 13.435 -0.008 -7.202 1.00 86.94 87 LEU A N 1
ATOM 696 C CA . LEU A 1 87 ? 12.397 -0.949 -6.793 1.00 86.94 87 LEU A CA 1
ATOM 697 C C . LEU A 1 87 ? 12.981 -2.232 -6.188 1.00 86.94 87 LEU A C 1
ATOM 699 O O . LEU A 1 87 ? 12.401 -2.781 -5.249 1.00 86.94 87 LEU A O 1
ATOM 703 N N . GLN A 1 88 ? 14.139 -2.686 -6.678 1.00 87.12 88 GLN A N 1
ATOM 704 C CA . GLN A 1 88 ? 14.883 -3.791 -6.078 1.00 87.12 88 GLN A CA 1
ATOM 705 C C . GLN A 1 88 ? 15.324 -3.461 -4.655 1.00 87.12 88 GLN A C 1
ATOM 707 O O . GLN A 1 88 ? 14.990 -4.207 -3.736 1.00 87.12 88 GLN A O 1
ATOM 712 N N . VAL A 1 89 ? 15.997 -2.326 -4.456 1.00 85.50 89 VAL A N 1
ATOM 713 C CA . VAL A 1 89 ? 16.458 -1.887 -3.131 1.00 85.50 89 VAL A CA 1
ATOM 714 C C . VAL A 1 89 ? 15.276 -1.721 -2.175 1.00 85.50 89 VAL A C 1
ATOM 716 O O . VAL A 1 89 ? 15.326 -2.191 -1.040 1.00 85.50 89 VAL A O 1
ATOM 719 N N . TRP A 1 90 ? 14.170 -1.134 -2.639 1.00 88.06 90 TRP A N 1
ATOM 720 C CA . TRP A 1 90 ? 12.938 -1.028 -1.858 1.00 88.06 90 TRP A CA 1
ATOM 721 C C . TRP A 1 90 ? 12.421 -2.399 -1.384 1.00 88.06 90 TRP A C 1
ATOM 723 O O . TRP A 1 90 ? 12.065 -2.552 -0.214 1.00 88.06 90 TRP A O 1
ATOM 733 N N . CYS A 1 91 ? 12.434 -3.419 -2.248 1.00 90.50 91 CYS A N 1
ATOM 734 C CA . CYS A 1 91 ? 12.035 -4.783 -1.883 1.00 90.50 91 CYS A CA 1
ATOM 735 C C . CYS A 1 91 ? 13.018 -5.452 -0.913 1.00 90.50 91 CYS A C 1
ATOM 737 O O . CYS A 1 91 ? 12.594 -6.052 0.075 1.00 90.50 91 CYS A O 1
ATOM 739 N N . GLU A 1 92 ? 14.322 -5.343 -1.172 1.00 88.69 92 GLU A N 1
ATOM 740 C CA . GLU A 1 92 ? 15.382 -5.927 -0.335 1.00 88.69 92 GLU A CA 1
ATOM 741 C C . GLU A 1 92 ? 15.371 -5.348 1.085 1.00 88.69 92 GLU A C 1
ATOM 743 O O . GLU A 1 92 ? 15.619 -6.057 2.060 1.00 88.69 92 GLU A O 1
ATOM 748 N N . HIS A 1 93 ? 14.977 -4.083 1.220 1.00 89.06 93 HIS A N 1
ATOM 749 C CA . HIS A 1 93 ? 14.825 -3.396 2.498 1.00 89.06 93 HIS A CA 1
ATOM 750 C C . HIS A 1 93 ? 13.427 -3.549 3.114 1.00 89.06 93 HIS A C 1
ATOM 752 O O . HIS A 1 93 ? 12.988 -2.707 3.897 1.00 89.06 93 HIS A O 1
ATOM 758 N N . SER A 1 94 ? 12.727 -4.649 2.815 1.00 91.00 94 SER A N 1
ATOM 759 C CA . SER A 1 94 ? 11.422 -4.976 3.413 1.00 91.00 94 SER A CA 1
ATOM 760 C C . SER A 1 94 ? 10.377 -3.872 3.218 1.00 91.00 94 SER A C 1
ATOM 762 O O . SER A 1 94 ? 9.622 -3.544 4.140 1.00 91.00 94 SER A O 1
ATOM 764 N N . TYR A 1 95 ? 10.352 -3.307 2.010 1.00 91.38 95 TYR A N 1
ATOM 765 C CA . TYR A 1 95 ? 9.417 -2.269 1.585 1.00 91.38 95 TYR A CA 1
ATOM 766 C C . TYR A 1 95 ? 9.504 -0.990 2.426 1.00 91.38 95 TYR A C 1
ATOM 768 O O . TYR A 1 95 ? 8.486 -0.394 2.779 1.00 91.38 95 TYR A O 1
ATOM 776 N N . ASP A 1 96 ? 10.723 -0.574 2.776 1.00 80.94 96 ASP A N 1
ATOM 777 C CA . ASP A 1 96 ? 10.961 0.684 3.479 1.00 80.94 96 ASP A CA 1
ATOM 778 C C . ASP A 1 96 ? 10.441 1.866 2.651 1.00 80.94 96 ASP A C 1
ATOM 780 O O . ASP A 1 96 ? 10.995 2.228 1.614 1.00 80.94 96 ASP A O 1
ATOM 784 N N . THR A 1 97 ? 9.350 2.469 3.116 1.00 75.12 97 THR A N 1
ATOM 785 C CA . THR A 1 97 ? 8.599 3.528 2.427 1.00 75.12 97 THR A CA 1
ATOM 786 C C . THR A 1 97 ? 9.390 4.817 2.241 1.00 75.12 97 THR A C 1
ATOM 788 O O . THR A 1 97 ? 8.957 5.679 1.489 1.00 75.12 97 THR A O 1
ATOM 791 N N . ARG A 1 98 ? 10.575 4.926 2.852 1.00 74.94 98 ARG A N 1
ATOM 792 C CA . ARG A 1 98 ? 11.514 6.035 2.647 1.00 74.94 98 ARG A CA 1
ATOM 793 C C . ARG A 1 98 ? 12.365 5.882 1.388 1.00 74.94 98 ARG A C 1
ATOM 795 O O . ARG A 1 98 ? 13.026 6.836 1.012 1.00 74.94 98 ARG A O 1
ATOM 802 N N . LEU A 1 99 ? 12.410 4.697 0.773 1.00 73.75 99 LEU A N 1
ATOM 803 C CA . LEU A 1 99 ? 13.283 4.392 -0.375 1.00 73.75 99 LEU A CA 1
ATOM 804 C C . LEU A 1 99 ? 12.588 4.561 -1.731 1.00 73.75 99 LEU A C 1
ATOM 806 O O . LEU A 1 99 ? 13.222 4.421 -2.774 1.00 73.75 99 LEU A O 1
ATOM 810 N N . LEU A 1 100 ? 11.286 4.839 -1.725 1.00 74.38 100 LEU A N 1
ATOM 811 C CA . LEU A 1 100 ? 10.472 5.016 -2.918 1.00 74.38 100 LEU A CA 1
ATOM 812 C C . LEU A 1 100 ? 9.492 6.158 -2.667 1.00 74.38 100 LEU A C 1
ATOM 814 O O . LEU A 1 100 ? 9.026 6.320 -1.544 1.00 74.38 100 LEU A O 1
ATOM 818 N N . HIS A 1 101 ? 9.156 6.919 -3.709 1.00 73.75 101 HIS A N 1
ATOM 819 C CA . HIS A 1 101 ? 8.149 7.974 -3.606 1.00 73.75 101 HIS A CA 1
ATOM 820 C C . HIS A 1 101 ? 6.859 7.419 -2.987 1.00 73.75 101 HIS A C 1
ATOM 822 O O . HIS A 1 101 ? 6.348 6.378 -3.428 1.00 73.75 101 HIS A O 1
ATOM 828 N N . SER A 1 102 ? 6.330 8.090 -1.967 1.00 70.81 102 SER A N 1
ATOM 829 C CA . SER A 1 102 ? 5.332 7.514 -1.059 1.00 70.81 102 SER A CA 1
ATOM 830 C C . SER A 1 102 ? 4.038 7.119 -1.757 1.00 70.81 102 SER A C 1
ATOM 832 O O . SER A 1 102 ? 3.368 6.179 -1.330 1.00 70.81 102 SER A O 1
ATOM 834 N N . ASN A 1 103 ? 3.686 7.778 -2.859 1.00 71.38 103 ASN A N 1
ATOM 835 C CA . ASN A 1 103 ? 2.507 7.425 -3.648 1.00 71.38 103 ASN A CA 1
ATOM 836 C C . ASN A 1 103 ? 2.670 6.093 -4.382 1.00 71.38 103 ASN A C 1
ATOM 838 O O . ASN A 1 103 ? 1.762 5.261 -4.364 1.00 71.38 103 ASN A O 1
ATOM 842 N N . LEU A 1 104 ? 3.845 5.861 -4.971 1.00 77.88 104 LEU A N 1
ATOM 843 C CA . LEU A 1 104 ? 4.152 4.590 -5.615 1.00 77.88 104 LEU A CA 1
ATOM 844 C C . LEU A 1 104 ? 4.319 3.488 -4.562 1.00 77.88 104 LEU A C 1
ATOM 846 O O . LEU A 1 104 ? 3.743 2.412 -4.715 1.00 77.88 104 LEU A O 1
ATOM 850 N N . ALA A 1 105 ? 5.032 3.772 -3.466 1.00 84.25 105 ALA A N 1
ATOM 851 C CA . ALA A 1 105 ? 5.216 2.833 -2.360 1.00 84.25 105 ALA A CA 1
ATOM 852 C C . ALA A 1 105 ? 3.872 2.374 -1.786 1.00 84.25 105 ALA A C 1
ATOM 854 O O . ALA A 1 105 ? 3.629 1.177 -1.663 1.00 84.25 105 ALA A O 1
ATOM 855 N N . PHE A 1 106 ? 2.966 3.310 -1.497 1.00 83.69 106 PHE A N 1
ATOM 856 C CA . PHE A 1 106 ? 1.652 3.001 -0.942 1.00 83.69 106 PHE A CA 1
ATOM 857 C C . PHE A 1 106 ? 0.801 2.149 -1.891 1.00 83.69 106 PHE A C 1
ATOM 859 O O . PHE A 1 106 ? 0.234 1.139 -1.472 1.00 83.69 106 PHE A O 1
ATOM 866 N N . ALA A 1 107 ? 0.743 2.508 -3.176 1.00 84.69 107 ALA A N 1
ATOM 867 C CA . ALA A 1 107 ? -0.047 1.769 -4.158 1.00 84.69 107 ALA A CA 1
ATOM 868 C C . ALA A 1 107 ? 0.511 0.351 -4.404 1.00 84.69 107 ALA A C 1
ATOM 870 O O . ALA A 1 107 ? -0.253 -0.613 -4.506 1.00 84.69 107 ALA A O 1
ATOM 871 N N . LEU A 1 108 ? 1.839 0.194 -4.421 1.00 90.06 108 LEU A N 1
ATOM 872 C CA . LEU A 1 108 ? 2.483 -1.118 -4.506 1.00 90.06 108 LEU A CA 1
ATOM 873 C C . LEU A 1 108 ? 2.234 -1.958 -3.254 1.00 90.06 108 LEU A C 1
ATOM 875 O O . LEU A 1 108 ? 1.855 -3.119 -3.379 1.00 90.06 108 LEU 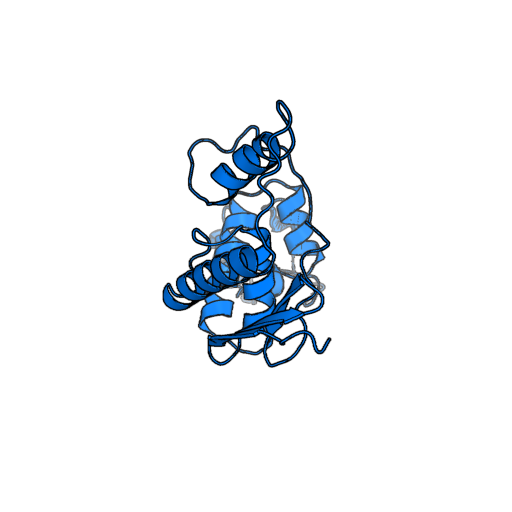A O 1
ATOM 879 N N . LEU A 1 109 ? 2.389 -1.383 -2.056 1.00 92.56 109 LEU A N 1
ATOM 880 C CA . LEU A 1 109 ? 2.083 -2.062 -0.793 1.00 92.56 109 LEU A CA 1
ATOM 881 C C . LEU A 1 109 ? 0.642 -2.566 -0.765 1.00 92.56 109 LEU A C 1
ATOM 883 O O . LEU A 1 109 ? 0.410 -3.706 -0.367 1.00 92.56 109 LEU A O 1
ATOM 887 N N . LYS A 1 110 ? -0.311 -1.752 -1.238 1.00 89.88 110 LYS A N 1
ATOM 888 C CA . LYS A 1 110 ? -1.717 -2.144 -1.369 1.00 89.88 110 LYS A CA 1
ATOM 889 C C . LYS A 1 110 ? -1.868 -3.379 -2.254 1.00 89.88 110 LYS A C 1
ATOM 891 O O . LYS A 1 110 ? -2.361 -4.404 -1.787 1.00 89.88 110 LYS A O 1
ATOM 896 N N . LYS A 1 111 ? -1.381 -3.322 -3.498 1.00 91.44 111 LYS A N 1
ATOM 897 C CA . LYS A 1 111 ? -1.513 -4.438 -4.450 1.00 91.44 111 LYS A CA 1
ATOM 898 C C . LYS A 1 111 ? -0.782 -5.698 -3.971 1.00 91.44 111 LYS A C 1
ATOM 900 O O . LYS A 1 111 ? -1.292 -6.801 -4.141 1.00 91.44 111 LYS A O 1
ATOM 905 N N . LEU A 1 112 ? 0.386 -5.556 -3.342 1.00 94.56 112 LEU A N 1
ATOM 906 C CA . LEU A 1 112 ? 1.135 -6.672 -2.753 1.00 94.56 112 LEU A CA 1
ATOM 907 C C . LEU A 1 112 ? 0.386 -7.298 -1.564 1.00 94.56 112 LEU A C 1
ATOM 909 O O . LEU A 1 112 ? 0.310 -8.521 -1.450 1.00 94.56 112 LEU A O 1
ATOM 913 N N . ALA A 1 113 ? -0.223 -6.481 -0.704 1.00 94.12 113 ALA A N 1
ATOM 914 C CA . ALA A 1 113 ? -1.041 -6.960 0.406 1.00 94.12 113 ALA A CA 1
ATOM 915 C C . ALA A 1 113 ? -2.302 -7.697 -0.079 1.00 94.12 113 ALA A C 1
ATOM 917 O O . ALA A 1 113 ? -2.674 -8.716 0.513 1.00 94.12 113 ALA A O 1
ATOM 918 N N . GLU A 1 114 ? -2.940 -7.213 -1.151 1.00 91.12 114 GLU A N 1
ATOM 919 C CA . GLU A 1 114 ? -4.102 -7.842 -1.801 1.00 91.12 114 GLU A CA 1
ATOM 920 C C . GLU A 1 114 ? -3.773 -9.244 -2.333 1.00 91.12 114 GLU A C 1
ATOM 922 O O . GLU A 1 114 ? -4.570 -10.163 -2.158 1.00 91.12 114 GLU A O 1
ATOM 927 N N . ILE A 1 115 ? -2.577 -9.446 -2.900 1.00 94.56 115 ILE A N 1
ATOM 928 C CA . ILE A 1 115 ? -2.117 -10.773 -3.353 1.00 94.56 115 ILE A CA 1
ATOM 929 C C . ILE A 1 115 ? -1.555 -11.654 -2.220 1.00 94.56 115 ILE A C 1
ATOM 931 O O . ILE A 1 115 ? -1.045 -12.742 -2.486 1.00 94.56 115 ILE A O 1
ATOM 935 N N . GLY A 1 116 ? -1.637 -11.200 -0.965 1.00 94.94 116 GLY A N 1
ATOM 936 C CA . GLY A 1 116 ? -1.296 -11.990 0.220 1.00 94.94 116 GLY A CA 1
ATOM 937 C C . GLY A 1 116 ? 0.125 -11.816 0.765 1.00 94.94 116 GLY A C 1
ATOM 938 O O . GLY A 1 116 ? 0.518 -12.590 1.637 1.00 94.94 116 GLY A O 1
ATOM 939 N N . ASP A 1 117 ? 0.899 -10.821 0.316 1.00 96.50 117 ASP A N 1
ATOM 940 C CA . ASP A 1 117 ? 2.206 -10.524 0.919 1.00 96.50 117 ASP A CA 1
ATOM 941 C C . ASP A 1 117 ? 2.023 -9.959 2.341 1.00 96.50 117 ASP A C 1
ATOM 943 O O . ASP A 1 117 ? 1.503 -8.858 2.552 1.00 96.50 117 ASP A O 1
ATOM 947 N N . VAL A 1 118 ? 2.441 -10.741 3.339 1.00 95.56 118 VAL A N 1
ATOM 948 C CA . VAL A 1 118 ? 2.276 -10.421 4.765 1.00 95.56 118 VAL A CA 1
ATOM 949 C C . VAL A 1 118 ? 3.157 -9.243 5.190 1.00 95.56 118 VAL A C 1
ATOM 951 O O . VAL A 1 118 ? 2.738 -8.438 6.026 1.00 95.56 118 VAL A O 1
ATOM 954 N N . ILE A 1 119 ? 4.354 -9.108 4.612 1.00 95.50 119 ILE A N 1
ATOM 955 C CA . ILE A 1 119 ? 5.274 -8.007 4.924 1.00 95.50 119 ILE A CA 1
ATOM 956 C C . ILE A 1 119 ? 4.706 -6.715 4.341 1.00 95.50 119 ILE A C 1
ATOM 958 O O . ILE A 1 119 ? 4.616 -5.714 5.053 1.00 95.50 119 ILE A O 1
ATOM 962 N N . ALA A 1 120 ? 4.242 -6.755 3.089 1.00 95.50 120 ALA A N 1
ATOM 963 C CA . ALA A 1 120 ? 3.600 -5.611 2.455 1.00 95.50 120 ALA A CA 1
ATOM 964 C C . ALA A 1 120 ? 2.328 -5.195 3.202 1.00 95.50 120 ALA A C 1
ATOM 966 O O . ALA A 1 120 ? 2.127 -4.013 3.456 1.00 95.50 120 ALA A O 1
ATOM 967 N N . ARG A 1 121 ? 1.505 -6.155 3.648 1.00 94.94 121 ARG A N 1
ATOM 968 C CA . ARG A 1 121 ? 0.318 -5.872 4.470 1.00 94.94 121 ARG A CA 1
ATOM 969 C C . ARG A 1 121 ? 0.677 -5.170 5.773 1.00 94.94 121 ARG A C 1
ATOM 971 O O . ARG A 1 121 ? 0.033 -4.189 6.125 1.00 94.94 121 ARG A O 1
ATOM 978 N N . LYS A 1 122 ? 1.703 -5.644 6.482 1.00 94.81 122 LYS A N 1
ATOM 979 C CA . LYS A 1 122 ? 2.175 -4.990 7.709 1.00 94.81 122 LYS A CA 1
ATOM 980 C C . LYS A 1 122 ? 2.644 -3.559 7.429 1.00 94.81 122 LYS A C 1
ATOM 982 O O . LYS A 1 122 ? 2.236 -2.638 8.127 1.00 94.81 122 LYS A O 1
ATOM 987 N N . LYS A 1 123 ? 3.457 -3.367 6.388 1.00 93.12 123 LYS A N 1
ATOM 988 C CA . LYS A 1 123 ? 3.973 -2.049 5.990 1.00 93.12 123 LYS A CA 1
ATOM 989 C C . LYS A 1 123 ? 2.866 -1.096 5.544 1.00 93.12 123 LYS A C 1
ATOM 991 O O . LYS A 1 123 ? 2.892 0.072 5.908 1.00 93.12 123 LYS A O 1
ATOM 996 N N . LEU A 1 124 ? 1.856 -1.603 4.841 1.00 91.25 124 LEU A N 1
ATOM 997 C CA . LEU A 1 124 ? 0.670 -0.841 4.463 1.00 91.25 124 LEU A CA 1
ATOM 998 C C . LEU A 1 124 ? -0.072 -0.312 5.695 1.00 91.25 124 LEU A C 1
ATOM 1000 O O . LEU A 1 124 ? -0.398 0.868 5.737 1.00 91.25 124 LEU A O 1
ATOM 1004 N N . LYS A 1 125 ? -0.296 -1.159 6.709 1.00 92.50 125 LYS A N 1
ATOM 1005 C CA . LYS A 1 125 ? -0.926 -0.742 7.972 1.00 92.50 125 LYS A CA 1
ATOM 1006 C C . LYS A 1 125 ? -0.132 0.359 8.669 1.00 92.50 125 LYS A C 1
ATOM 1008 O O . LYS A 1 125 ? -0.713 1.364 9.057 1.00 92.50 125 LYS A O 1
ATOM 1013 N N . GLU A 1 126 ? 1.190 0.197 8.772 1.00 88.69 126 GLU A N 1
ATOM 1014 C CA . GLU A 1 126 ? 2.083 1.210 9.354 1.00 88.69 126 GLU A CA 1
ATOM 1015 C C . GLU A 1 126 ? 1.935 2.566 8.637 1.00 88.69 126 GLU A C 1
ATOM 1017 O O . GLU A 1 126 ? 1.847 3.604 9.292 1.00 88.69 126 GLU A O 1
ATOM 1022 N N . GLU A 1 127 ? 1.862 2.569 7.305 1.00 85.50 127 GLU A N 1
ATOM 1023 C CA . GLU A 1 127 ? 1.679 3.792 6.515 1.00 85.50 127 GLU A CA 1
ATOM 1024 C C . GLU A 1 127 ? 0.281 4.399 6.648 1.00 85.50 127 GLU A C 1
ATOM 1026 O O . GLU A 1 127 ? 0.166 5.619 6.768 1.00 85.50 127 GLU A O 1
ATOM 1031 N N . ILE A 1 128 ? -0.776 3.582 6.678 1.00 86.62 128 ILE A N 1
ATOM 1032 C CA . ILE A 1 128 ? -2.146 4.055 6.934 1.00 86.62 128 ILE A CA 1
ATOM 1033 C C . ILE A 1 128 ? -2.205 4.740 8.300 1.00 86.62 128 ILE A C 1
ATOM 1035 O O . ILE A 1 128 ? -2.668 5.875 8.386 1.00 86.62 128 ILE A O 1
ATOM 1039 N N . SER A 1 129 ? -1.670 4.105 9.347 1.00 85.62 129 SER A N 1
ATOM 1040 C CA . SER A 1 129 ? -1.634 4.673 10.696 1.00 85.62 129 SER A CA 1
ATOM 1041 C C . SER A 1 129 ? -0.875 5.998 10.737 1.00 85.62 129 SER A C 1
ATOM 1043 O O . SER A 1 129 ? -1.397 6.982 11.256 1.00 85.62 129 SER A O 1
ATOM 1045 N N . LYS A 1 130 ? 0.324 6.074 10.140 1.00 80.44 130 LYS A N 1
ATOM 1046 C CA . LYS A 1 130 ? 1.094 7.330 10.071 1.00 80.44 130 LYS A CA 1
ATOM 1047 C C . LYS A 1 130 ? 0.317 8.431 9.349 1.00 80.44 130 LYS A C 1
ATOM 1049 O O . LYS A 1 130 ? 0.202 9.537 9.873 1.00 80.44 130 LYS A O 1
ATOM 1054 N N . ARG A 1 131 ? -0.237 8.134 8.168 1.00 79.19 131 ARG A N 1
ATOM 1055 C CA . ARG A 1 131 ? -1.011 9.097 7.366 1.00 79.19 131 ARG A CA 1
ATOM 1056 C C . ARG A 1 131 ? -2.276 9.548 8.082 1.00 79.19 131 ARG A C 1
ATOM 1058 O O . ARG A 1 131 ? -2.651 10.706 7.963 1.00 79.19 131 ARG A O 1
ATOM 1065 N N . TYR A 1 132 ? -2.915 8.674 8.847 1.00 79.75 132 TYR A N 1
ATOM 1066 C CA . TYR A 1 132 ? -4.103 9.030 9.610 1.00 79.75 132 TYR A CA 1
ATOM 1067 C C . TYR A 1 132 ? -3.778 9.886 10.843 1.00 79.75 132 TYR A C 1
ATOM 1069 O O . TYR A 1 132 ? -4.503 10.834 11.145 1.00 79.75 132 TYR A O 1
ATOM 1077 N N . VAL A 1 133 ? -2.681 9.597 11.552 1.00 77.12 133 VAL A N 1
ATOM 1078 C CA . VAL A 1 133 ? -2.260 10.374 12.732 1.00 77.12 133 VAL A CA 1
ATOM 1079 C C . VAL A 1 133 ? -1.788 11.766 12.318 1.00 77.12 133 VAL A C 1
ATOM 1081 O O . VAL A 1 133 ? -2.322 12.761 12.808 1.00 77.12 133 VAL A O 1
ATOM 1084 N N . PHE A 1 134 ? -0.835 11.833 11.386 1.00 74.31 134 PHE A N 1
ATOM 1085 C CA . PHE A 1 134 ? -0.140 13.071 11.020 1.00 74.31 134 PHE A CA 1
ATOM 1086 C C . PHE A 1 134 ? -0.753 13.804 9.822 1.00 74.31 134 PHE A C 1
ATOM 1088 O O . PHE A 1 134 ? -0.463 14.978 9.609 1.00 74.31 134 PHE A O 1
ATOM 1095 N N . GLY A 1 135 ? -1.587 13.138 9.024 1.00 68.81 135 GLY A N 1
ATOM 1096 C CA . GLY A 1 135 ? -2.233 13.758 7.873 1.00 68.81 135 GLY A CA 1
ATOM 1097 C C . GLY A 1 135 ? -3.307 14.760 8.281 1.00 68.81 135 GLY A C 1
ATOM 1098 O O . GLY A 1 135 ? -3.930 14.669 9.339 1.00 68.81 135 GLY A O 1
ATOM 1099 N N . ASN A 1 136 ? -3.566 15.722 7.402 1.00 72.88 136 ASN A N 1
ATOM 1100 C CA . ASN A 1 136 ? -4.683 16.644 7.570 1.00 72.88 136 ASN A CA 1
ATOM 1101 C C . ASN A 1 136 ? -6.034 15.951 7.298 1.00 72.88 136 ASN A C 1
ATOM 1103 O O . ASN A 1 136 ? -6.103 14.827 6.801 1.00 72.88 136 ASN A O 1
ATOM 1107 N N . PHE A 1 137 ? -7.122 16.663 7.591 1.00 70.38 137 PHE A N 1
ATOM 1108 C CA . PHE A 1 137 ? -8.503 16.193 7.439 1.00 70.38 137 PHE A CA 1
ATOM 1109 C C . PHE A 1 137 ? -8.801 15.528 6.086 1.00 70.38 137 PHE A C 1
ATOM 1111 O O . PHE A 1 137 ? -9.421 14.474 6.065 1.00 70.38 137 PHE A O 1
ATOM 1118 N N . LYS A 1 138 ? -8.298 16.074 4.972 1.00 69.81 138 LYS A N 1
ATOM 1119 C CA . LYS A 1 138 ? -8.550 15.511 3.636 1.00 69.81 138 LYS A CA 1
ATOM 1120 C C . LYS A 1 138 ? -7.953 14.110 3.473 1.00 69.81 138 LYS A C 1
ATOM 1122 O O . LYS A 1 138 ? -8.567 13.260 2.842 1.00 69.81 138 LYS A O 1
ATOM 1127 N N . ILE A 1 139 ? -6.774 13.864 4.049 1.00 70.62 139 ILE A N 1
ATOM 1128 C CA . ILE A 1 139 ? -6.134 12.539 4.038 1.00 70.62 139 ILE A CA 1
ATOM 1129 C C . ILE A 1 139 ? -6.915 11.569 4.926 1.00 70.62 139 ILE A C 1
ATOM 1131 O O . ILE A 1 139 ? -7.128 10.425 4.537 1.00 70.62 139 ILE A O 1
ATOM 1135 N N . LYS A 1 140 ? -7.357 12.015 6.107 1.00 75.50 140 LYS A N 1
ATOM 1136 C CA . LYS A 1 140 ? -8.135 11.177 7.035 1.00 75.50 140 LYS A CA 1
ATOM 1137 C C . LYS A 1 140 ? -9.474 10.758 6.432 1.00 75.50 140 LYS A C 1
ATOM 1139 O O . LYS A 1 140 ? -9.813 9.577 6.494 1.00 75.50 140 LYS A O 1
ATOM 1144 N N . ASP A 1 141 ? -10.182 11.697 5.809 1.00 73.00 141 ASP A N 1
ATOM 1145 C CA . ASP A 1 141 ? -11.426 11.431 5.086 1.00 73.00 141 ASP A CA 1
ATOM 1146 C C . ASP A 1 141 ? -11.178 10.447 3.955 1.00 73.00 141 ASP A C 1
ATOM 1148 O O . ASP A 1 141 ? -11.815 9.407 3.914 1.00 73.00 141 ASP A O 1
ATOM 1152 N N . PHE A 1 142 ? -10.174 10.704 3.118 1.00 77.06 142 PHE A N 1
ATOM 1153 C CA . PHE A 1 142 ? -9.812 9.815 2.023 1.00 77.06 142 PHE A CA 1
ATOM 1154 C C . PHE A 1 142 ? -9.544 8.369 2.482 1.00 77.06 142 PHE A C 1
ATOM 1156 O O . PHE A 1 142 ? -10.062 7.416 1.903 1.00 77.06 142 PHE A O 1
ATOM 1163 N N . LEU A 1 143 ? -8.752 8.192 3.544 1.00 76.88 143 LEU A N 1
ATOM 1164 C CA . LEU A 1 143 ? -8.460 6.867 4.098 1.00 76.88 143 LEU A CA 1
ATOM 1165 C C . LEU A 1 143 ? -9.714 6.175 4.649 1.00 76.88 143 LEU A C 1
ATOM 1167 O O . LEU A 1 143 ? -9.802 4.948 4.605 1.00 76.88 143 LEU A O 1
ATOM 1171 N N . SER A 1 144 ? -10.662 6.950 5.172 1.00 76.75 144 SER A N 1
ATOM 1172 C CA . SER A 1 144 ? -11.928 6.434 5.692 1.00 76.75 144 SER A CA 1
ATOM 1173 C C . SER A 1 144 ? -12.882 6.072 4.553 1.00 76.75 144 SER A C 1
ATOM 1175 O O . SER A 1 144 ? -13.431 4.978 4.561 1.00 76.75 144 SER A O 1
ATOM 1177 N N . GLU A 1 145 ? -13.029 6.958 3.564 1.00 74.12 145 GLU A N 1
ATOM 1178 C CA . GLU A 1 145 ? -13.925 6.848 2.404 1.00 74.12 145 GLU A CA 1
ATOM 1179 C C . GLU A 1 145 ? -13.555 5.709 1.451 1.00 74.12 145 GLU A C 1
ATOM 1181 O O . GLU A 1 145 ? -14.431 5.051 0.897 1.00 74.12 145 GLU A O 1
ATOM 1186 N N . GLU A 1 146 ? -12.265 5.426 1.289 1.00 75.12 146 GLU A N 1
ATOM 1187 C CA . GLU A 1 146 ? -11.797 4.311 0.457 1.00 75.12 146 GLU A CA 1
ATOM 1188 C C . GLU A 1 146 ? -11.649 2.987 1.227 1.00 75.12 146 GLU A C 1
ATOM 1190 O O . GLU A 1 146 ? -11.106 2.018 0.690 1.00 75.12 146 GLU A O 1
ATOM 1195 N N . GLY A 1 147 ? -12.066 2.940 2.497 1.00 79.94 147 GLY A N 1
ATOM 1196 C CA . GLY A 1 147 ? -12.001 1.726 3.316 1.00 79.94 147 GLY A CA 1
ATOM 1197 C C . GLY A 1 147 ? -10.580 1.287 3.689 1.00 79.94 147 GLY A C 1
ATOM 1198 O O . GLY A 1 147 ? -10.328 0.120 3.976 1.00 79.94 147 GLY A O 1
ATOM 1199 N N . PHE A 1 148 ? -9.593 2.192 3.709 1.00 84.50 148 PHE A N 1
ATOM 1200 C CA . PHE A 1 148 ? -8.246 1.826 4.173 1.00 84.50 148 PHE A CA 1
ATOM 1201 C C . PHE A 1 148 ? -8.213 1.535 5.676 1.00 84.50 148 PHE A C 1
ATOM 1203 O O . PHE A 1 148 ? -7.402 0.725 6.126 1.00 84.50 148 PHE A O 1
ATOM 1210 N N . LEU A 1 149 ? -9.100 2.160 6.453 1.00 85.12 149 LEU A N 1
ATOM 1211 C CA . LEU A 1 149 ? -9.231 1.886 7.885 1.00 85.12 149 LEU A CA 1
ATOM 1212 C C . LEU A 1 149 ? -9.713 0.457 8.170 1.00 85.12 149 LEU A C 1
ATOM 1214 O O . LEU A 1 149 ? -9.321 -0.113 9.184 1.00 85.12 149 LEU A O 1
ATOM 1218 N N . ASP A 1 150 ? -10.456 -0.160 7.249 1.00 85.81 150 ASP A N 1
ATOM 1219 C CA . ASP A 1 150 ? -10.934 -1.548 7.357 1.00 85.81 150 ASP A CA 1
ATOM 1220 C C . ASP A 1 150 ? -9.805 -2.588 7.363 1.00 85.81 150 ASP A C 1
ATOM 1222 O O . ASP A 1 150 ? -9.981 -3.734 7.779 1.00 85.81 150 ASP A O 1
ATOM 1226 N N . ILE A 1 151 ? -8.612 -2.194 6.913 1.00 87.31 151 ILE A N 1
ATOM 1227 C CA . ILE A 1 151 ? -7.424 -3.053 6.893 1.00 87.31 151 ILE A CA 1
ATOM 1228 C C . ILE A 1 151 ? -6.839 -3.208 8.308 1.00 87.31 151 ILE A C 1
ATOM 1230 O O . ILE A 1 151 ? -6.163 -4.205 8.602 1.00 87.31 151 ILE A O 1
ATOM 1234 N N . LEU A 1 152 ? -7.067 -2.226 9.180 1.00 88.25 152 LEU A N 1
ATOM 1235 C CA . LEU A 1 152 ? -6.538 -2.183 10.538 1.00 88.25 152 LEU A CA 1
ATOM 1236 C C . LEU A 1 152 ? -7.372 -3.056 11.484 1.00 88.25 152 LEU A C 1
ATOM 1238 O O . LEU A 1 152 ? -8.585 -3.191 11.346 1.00 88.25 152 LEU A O 1
ATOM 1242 N N . SER A 1 153 ? -6.713 -3.671 12.467 1.00 87.62 153 SER A N 1
ATOM 1243 C CA . SER A 1 153 ? -7.424 -4.326 13.563 1.00 87.62 153 SER A CA 1
ATOM 1244 C C . SER A 1 153 ? -8.118 -3.282 14.432 1.00 87.62 153 SER A C 1
ATOM 1246 O O . SER A 1 153 ? -7.781 -2.098 14.421 1.00 87.62 153 SER A O 1
ATOM 1248 N N . LYS A 1 154 ? -9.069 -3.732 15.247 1.00 79.69 154 LYS A N 1
ATOM 1249 C CA . LYS A 1 154 ? -9.744 -2.860 16.206 1.00 79.69 154 LYS A CA 1
ATOM 1250 C C . LYS A 1 154 ? -8.755 -2.182 17.159 1.00 79.69 154 LYS A C 1
ATOM 1252 O O . LYS A 1 154 ? -8.881 -0.993 17.420 1.00 79.69 154 LYS A O 1
ATOM 1257 N N . GLU A 1 155 ? -7.775 -2.924 17.666 1.00 83.00 155 GLU A N 1
ATOM 1258 C CA . GLU A 1 155 ? -6.737 -2.403 18.560 1.00 83.00 155 GLU A CA 1
ATOM 1259 C C . GLU A 1 155 ? -5.866 -1.363 17.846 1.00 83.00 155 GLU A C 1
ATOM 1261 O O . GLU A 1 155 ? -5.582 -0.307 18.409 1.00 83.00 155 GLU A O 1
ATOM 1266 N N . GLU A 1 156 ? -5.490 -1.634 16.591 1.00 87.19 156 GLU A N 1
ATOM 1267 C CA . GLU A 1 156 ? -4.741 -0.695 15.751 1.00 87.19 156 GLU A CA 1
ATOM 1268 C C . GLU A 1 156 ? -5.547 0.592 15.515 1.00 87.19 156 GLU A C 1
ATOM 1270 O O . GLU A 1 156 ? -5.001 1.676 15.695 1.00 87.19 156 GLU A O 1
ATOM 1275 N N . LEU A 1 157 ? -6.844 0.498 15.202 1.00 83.12 157 LEU A N 1
ATOM 1276 C CA . LEU A 1 157 ? -7.728 1.658 15.024 1.00 83.12 157 LEU A CA 1
ATOM 1277 C C . LEU A 1 157 ? -7.888 2.478 16.302 1.00 83.12 157 LEU A C 1
ATOM 1279 O O . LEU A 1 157 ? -7.783 3.701 16.257 1.00 83.12 157 LEU A O 1
ATOM 1283 N N . LEU A 1 158 ? -8.113 1.824 17.443 1.00 80.19 158 LEU A N 1
ATOM 1284 C CA . LEU A 1 158 ? -8.262 2.509 18.729 1.00 80.19 158 LEU A CA 1
ATOM 1285 C C . LEU A 1 158 ? -6.992 3.260 19.132 1.00 80.19 158 LEU A C 1
ATOM 1287 O O . LEU A 1 158 ? -7.091 4.314 19.751 1.00 80.19 158 LEU A O 1
ATOM 1291 N N . SER A 1 159 ? -5.813 2.768 18.737 1.00 81.69 159 SER A N 1
ATOM 1292 C CA . SER A 1 159 ? -4.549 3.473 18.978 1.00 81.69 159 SER A CA 1
ATOM 1293 C C . SER A 1 159 ? -4.414 4.793 18.203 1.00 81.69 159 SER A C 1
ATOM 1295 O O . SER A 1 159 ? -3.550 5.601 18.535 1.00 81.69 159 SER A O 1
ATOM 1297 N N . LEU A 1 160 ? -5.257 5.026 17.187 1.00 76.56 160 LEU A N 1
ATOM 1298 C CA . LEU A 1 160 ? -5.271 6.260 16.392 1.00 76.56 160 LEU A CA 1
ATOM 1299 C C . LEU A 1 160 ? -6.195 7.344 16.966 1.00 76.56 160 LEU A C 1
ATOM 1301 O O . LEU A 1 160 ? -6.220 8.453 16.432 1.00 76.56 160 LEU A O 1
ATOM 1305 N N . VAL A 1 161 ? -6.993 7.019 17.987 1.00 71.88 161 VAL A N 1
ATOM 1306 C CA . VAL A 1 161 ? -8.022 7.900 18.555 1.00 71.88 161 VAL A CA 1
ATOM 1307 C C . VAL A 1 161 ? -7.561 8.401 19.916 1.00 71.88 161 VAL A C 1
ATOM 1309 O O . VAL A 1 161 ? -7.199 7.605 20.788 1.00 71.88 161 VAL A O 1
ATOM 1312 N N . ASP A 1 162 ? -7.617 9.717 20.115 1.00 67.75 162 ASP A N 1
ATOM 1313 C CA . ASP A 1 162 ? -7.378 10.306 21.429 1.00 67.75 162 ASP A CA 1
ATOM 1314 C C . ASP A 1 162 ? -8.386 9.733 22.434 1.00 67.75 162 ASP A C 1
ATOM 1316 O O . ASP A 1 162 ? -9.581 9.643 22.165 1.00 67.75 162 ASP A O 1
ATOM 1320 N N . GLU A 1 163 ? -7.891 9.308 23.597 1.00 67.56 163 GLU A N 1
ATOM 1321 C CA . GLU A 1 163 ? -8.697 8.657 24.638 1.00 67.56 163 GLU A CA 1
ATOM 1322 C C . GLU A 1 163 ? -9.291 7.285 24.247 1.00 67.56 163 GLU A C 1
ATOM 1324 O O . GLU A 1 163 ? -10.244 6.824 24.878 1.00 67.56 163 GLU A O 1
ATOM 1329 N N . GLY A 1 164 ? -8.701 6.562 23.286 1.00 62.19 164 GLY A N 1
ATOM 1330 C CA . GLY A 1 164 ? -9.112 5.196 22.913 1.00 62.19 164 GLY A CA 1
ATOM 1331 C C . GLY A 1 164 ? -9.233 4.205 24.089 1.00 62.19 164 GLY A C 1
ATOM 1332 O O . GLY A 1 164 ? -10.042 3.281 24.046 1.00 62.19 164 GLY A O 1
ATOM 1333 N N . ASP A 1 165 ? -8.529 4.430 25.202 1.00 68.38 165 ASP A N 1
ATOM 1334 C CA . ASP A 1 165 ? -8.674 3.647 26.440 1.00 68.38 165 ASP A CA 1
ATOM 1335 C C . ASP A 1 165 ? -10.055 3.788 27.106 1.00 68.38 165 ASP A C 1
ATOM 1337 O O . ASP A 1 165 ? -10.504 2.884 27.820 1.00 68.38 165 ASP A O 1
ATOM 1341 N N . ILE A 1 166 ? -10.747 4.918 26.903 1.00 72.25 166 ILE A N 1
ATOM 1342 C CA . ILE A 1 166 ? -12.133 5.118 27.361 1.00 72.25 166 ILE A CA 1
ATOM 1343 C C . ILE A 1 166 ? -13.028 4.065 26.725 1.00 72.25 166 ILE A C 1
ATOM 1345 O O . ILE A 1 166 ? -13.924 3.537 27.380 1.00 72.25 166 ILE A O 1
ATOM 1349 N N . PHE A 1 167 ? -12.745 3.703 25.481 1.00 74.38 167 PHE A N 1
ATOM 1350 C CA . PHE A 1 167 ? -13.514 2.719 24.759 1.00 74.38 167 PHE A CA 1
ATOM 1351 C C . PHE A 1 167 ? -13.446 1.335 25.409 1.00 74.38 167 PHE A C 1
ATOM 1353 O O . PHE A 1 167 ? -14.479 0.741 25.713 1.00 74.38 167 PHE A O 1
ATOM 1360 N N . LEU A 1 168 ? -12.237 0.874 25.736 1.00 74.50 168 LEU A N 1
ATOM 1361 C CA . LEU A 1 168 ? -12.027 -0.392 26.444 1.00 74.50 168 LEU A CA 1
ATOM 1362 C C . LEU A 1 168 ? -12.740 -0.405 27.807 1.00 74.50 168 LEU A C 1
ATOM 1364 O O . LEU A 1 168 ? -13.314 -1.419 28.208 1.00 74.50 168 LEU A O 1
ATOM 1368 N N . LYS A 1 169 ? -12.756 0.735 28.510 1.00 77.25 169 LYS A N 1
ATOM 1369 C CA . LYS A 1 169 ? -13.490 0.893 29.777 1.00 77.25 169 LYS A CA 1
ATOM 1370 C C . LYS A 1 169 ? -15.007 0.854 29.575 1.00 77.25 169 LYS A C 1
ATOM 1372 O O . LYS A 1 169 ? -15.705 0.236 30.375 1.00 77.25 169 LYS A O 1
ATOM 1377 N N . LEU A 1 170 ? -15.528 1.482 28.521 1.00 75.88 170 LEU A N 1
ATOM 1378 C CA . LEU A 1 170 ? -16.955 1.449 28.190 1.00 75.88 170 LEU A CA 1
ATOM 1379 C C . LEU A 1 170 ? -17.419 0.029 27.857 1.00 75.88 170 LEU A C 1
ATOM 1381 O O . LEU A 1 170 ? -18.466 -0.386 28.344 1.00 75.88 170 LEU A O 1
ATOM 1385 N N . GLU A 1 171 ? -16.631 -0.751 27.116 1.00 82.69 171 GLU A N 1
ATOM 1386 C CA . GLU A 1 171 ? -16.952 -2.158 26.835 1.00 82.69 171 GLU A CA 1
ATOM 1387 C C . GLU A 1 171 ? -17.070 -2.992 28.113 1.00 82.69 171 GLU A C 1
ATOM 1389 O O . GLU A 1 171 ? -17.998 -3.791 28.255 1.00 82.69 171 GLU A O 1
ATOM 1394 N N . GLN A 1 172 ? -16.167 -2.769 29.073 1.00 82.56 172 GLN A N 1
ATOM 1395 C CA . GLN A 1 172 ? -16.221 -3.426 30.380 1.00 82.56 172 GLN A CA 1
ATOM 1396 C C . GLN A 1 172 ? -17.466 -3.027 31.179 1.00 82.56 172 GLN A C 1
ATOM 1398 O O . GLN A 1 172 ? -18.093 -3.886 31.795 1.00 82.56 172 GLN A O 1
ATOM 1403 N N . LEU A 1 173 ? -17.838 -1.743 31.163 1.00 83.25 173 LEU A N 1
ATOM 1404 C CA . LEU A 1 173 ? -19.004 -1.233 31.892 1.00 83.25 173 LEU A CA 1
ATOM 1405 C C . LEU A 1 173 ? -20.331 -1.696 31.284 1.00 83.25 173 LEU A C 1
ATOM 1407 O O . LEU A 1 173 ? -21.265 -2.020 32.015 1.00 83.25 173 LEU A O 1
ATOM 1411 N N . VAL A 1 174 ? -20.421 -1.721 29.955 1.00 82.81 174 VAL A N 1
ATOM 1412 C CA . VAL A 1 174 ? -21.632 -2.121 29.223 1.00 82.81 174 VAL A CA 1
ATOM 1413 C C . VAL A 1 174 ? -21.730 -3.649 29.099 1.00 82.81 174 VAL A C 1
ATOM 1415 O O . VAL A 1 174 ? -22.811 -4.185 28.850 1.00 82.81 174 VAL A O 1
ATOM 1418 N N . GLY A 1 175 ? -20.621 -4.371 29.298 1.00 81.19 175 GLY A N 1
ATOM 1419 C CA . GLY A 1 175 ? -20.553 -5.829 29.182 1.00 81.19 175 GLY A CA 1
ATOM 1420 C C . GLY A 1 175 ? -20.752 -6.324 27.748 1.00 81.19 175 GLY A C 1
ATOM 1421 O O . GLY A 1 175 ? -21.200 -7.450 27.538 1.00 81.19 175 GLY A O 1
ATOM 1422 N N . GLN A 1 176 ? -20.479 -5.473 26.758 1.00 80.56 176 GLN A N 1
ATOM 1423 C CA . GLN A 1 176 ? -20.651 -5.766 25.337 1.00 80.56 176 GLN A CA 1
ATOM 1424 C C . GLN A 1 176 ? -19.487 -5.193 24.544 1.00 80.56 176 GLN A C 1
ATOM 1426 O O . GLN A 1 176 ? -18.978 -4.118 24.853 1.00 80.56 176 GLN A O 1
ATOM 1431 N N . THR A 1 177 ? -19.101 -5.910 23.490 1.00 76.50 177 THR A N 1
ATOM 1432 C CA . THR A 1 177 ? -18.129 -5.405 22.529 1.00 76.50 177 THR A CA 1
ATOM 1433 C C . THR A 1 177 ? -18.783 -4.314 21.696 1.00 76.50 177 THR A C 1
ATOM 1435 O O . THR A 1 177 ? -19.720 -4.565 20.939 1.00 76.50 177 THR A O 1
ATOM 1438 N N . LEU A 1 178 ? -18.274 -3.104 21.834 1.00 76.56 178 LEU A N 1
ATOM 1439 C CA . LEU A 1 178 ? -18.642 -1.964 21.023 1.00 76.56 178 LEU A CA 1
ATOM 1440 C C . LEU A 1 178 ? -17.854 -2.049 19.697 1.00 76.56 178 LEU A C 1
ATOM 1442 O O . LEU A 1 178 ? -16.694 -2.488 19.656 1.00 76.56 178 LEU A O 1
ATOM 1446 N N . ARG A 1 179 ? -18.489 -1.653 18.590 1.00 74.12 179 ARG A N 1
ATOM 1447 C CA . ARG A 1 179 ? -17.914 -1.735 17.238 1.00 74.12 179 ARG A CA 1
ATOM 1448 C C . ARG A 1 179 ? -17.693 -0.354 16.641 1.00 74.12 179 ARG A C 1
ATOM 1450 O O . ARG A 1 179 ? -18.610 0.461 16.645 1.00 74.12 179 ARG A O 1
ATOM 1457 N N . ILE A 1 180 ? -16.486 -0.129 16.127 1.00 76.50 180 ILE A N 1
ATOM 1458 C CA . ILE A 1 180 ? -16.202 1.034 15.288 1.00 76.50 180 ILE A CA 1
ATOM 1459 C C . ILE A 1 180 ? -16.874 0.766 13.947 1.00 76.50 180 ILE A C 1
ATOM 1461 O O . ILE A 1 180 ? -16.568 -0.236 13.302 1.00 76.50 180 ILE A O 1
ATOM 1465 N N . ASN A 1 181 ? -17.786 1.643 13.554 1.00 78.69 181 ASN A N 1
ATOM 1466 C CA . ASN A 1 181 ? -18.390 1.603 12.239 1.00 78.69 181 ASN A CA 1
ATOM 1467 C C . ASN A 1 181 ? -17.398 2.126 11.211 1.00 78.69 181 ASN A C 1
ATOM 1469 O O . ASN A 1 181 ? -16.883 3.239 11.322 1.00 78.69 181 ASN A O 1
ATOM 1473 N N . THR A 1 182 ? -17.197 1.318 10.188 1.00 73.38 182 THR A N 1
ATOM 1474 C CA . THR A 1 182 ? -16.463 1.648 8.973 1.00 73.38 182 THR A CA 1
ATOM 1475 C C . THR A 1 182 ? -17.365 1.382 7.769 1.00 73.38 182 THR A C 1
ATOM 1477 O O . THR A 1 182 ? -18.520 0.972 7.928 1.00 73.38 182 THR A O 1
ATOM 1480 N N . ILE A 1 183 ? -16.865 1.632 6.559 1.00 73.62 183 ILE A N 1
ATOM 1481 C CA . ILE A 1 183 ? -17.656 1.473 5.333 1.00 73.62 183 ILE A CA 1
ATOM 1482 C C . ILE A 1 183 ? -18.078 0.024 5.134 1.00 73.62 183 ILE A C 1
ATOM 1484 O O . ILE A 1 183 ? -19.247 -0.237 4.844 1.00 73.62 183 ILE A O 1
ATOM 1488 N N . ASP A 1 184 ? -17.158 -0.910 5.357 1.00 74.19 184 ASP A N 1
ATOM 1489 C CA . ASP A 1 184 ? -17.426 -2.330 5.148 1.00 74.19 184 ASP A CA 1
ATOM 1490 C C . ASP A 1 184 ? -18.130 -2.988 6.345 1.00 74.19 184 ASP A C 1
ATOM 1492 O O . ASP A 1 184 ? -18.742 -4.052 6.200 1.00 74.19 184 ASP A O 1
ATOM 1496 N N . PHE A 1 185 ? -18.103 -2.355 7.524 1.00 73.56 185 PHE A N 1
ATOM 1497 C CA . PHE A 1 185 ? -18.660 -2.916 8.758 1.00 73.56 185 PHE A CA 1
ATOM 1498 C C . PHE A 1 185 ? -19.637 -1.964 9.475 1.00 73.56 185 PHE A C 1
ATOM 1500 O O . PHE A 1 185 ? -19.382 -1.558 10.613 1.00 73.56 185 PHE A O 1
ATOM 1507 N N . PRO A 1 186 ? -20.793 -1.628 8.868 1.00 80.25 186 PRO A N 1
ATOM 1508 C CA . PRO A 1 186 ? -21.804 -0.808 9.522 1.00 80.25 186 PRO A CA 1
ATOM 1509 C C . PRO A 1 186 ? -22.579 -1.603 10.587 1.00 80.25 186 PRO A C 1
ATOM 1511 O O . PRO A 1 186 ? -23.185 -2.638 10.301 1.00 80.25 186 PRO A O 1
ATOM 1514 N N . ASP A 1 187 ? -22.629 -1.086 11.814 1.00 78.44 187 ASP A N 1
ATOM 1515 C CA . ASP A 1 187 ? -23.434 -1.618 12.915 1.00 78.44 187 ASP A CA 1
ATOM 1516 C C . ASP A 1 187 ? -24.361 -0.522 13.485 1.00 78.44 187 ASP A C 1
ATOM 1518 O O . ASP A 1 187 ? -23.887 0.539 13.897 1.00 78.44 187 ASP A O 1
ATOM 1522 N N . PRO A 1 188 ? -25.687 -0.745 13.571 1.00 76.38 188 PRO A N 1
ATOM 1523 C CA . PRO A 1 188 ? -26.620 0.221 14.161 1.00 76.38 188 PRO A CA 1
ATOM 1524 C C . PRO A 1 188 ? -26.326 0.585 15.623 1.00 76.38 188 PRO A C 1
ATOM 1526 O O . PRO A 1 188 ? -26.849 1.579 16.122 1.00 76.38 188 PRO A O 1
ATOM 1529 N N . LYS A 1 189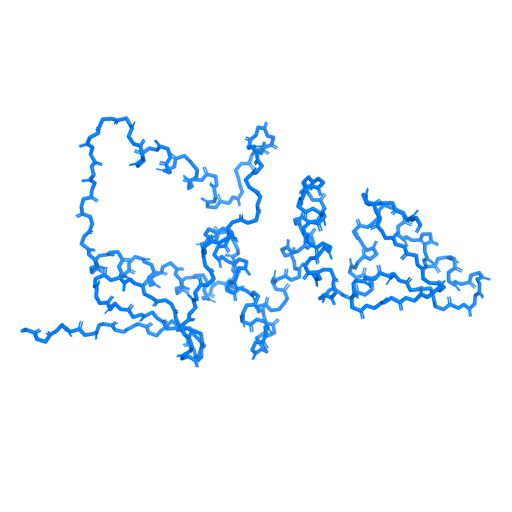 ? -25.554 -0.246 16.328 1.00 73.25 189 LYS A N 1
ATOM 1530 C CA . LYS A 1 189 ? -25.098 -0.022 17.707 1.00 73.25 189 LYS A CA 1
ATOM 1531 C C . LYS A 1 189 ? -23.607 0.318 17.781 1.00 73.25 189 LYS A C 1
ATOM 1533 O O . LYS A 1 189 ? -23.052 0.367 18.879 1.00 73.25 189 LYS A O 1
ATOM 1538 N N . GLY A 1 190 ? -22.961 0.495 16.634 1.00 76.25 190 GLY A N 1
ATOM 1539 C CA . GLY A 1 190 ? -21.603 1.000 16.536 1.00 76.25 190 GLY A CA 1
ATOM 1540 C C . GLY A 1 190 ? -21.558 2.525 16.548 1.00 76.25 190 GLY A C 1
ATOM 1541 O O . GLY A 1 190 ? -22.583 3.204 16.560 1.00 76.25 190 GLY A O 1
ATOM 1542 N N . PHE A 1 191 ? -20.348 3.058 16.560 1.00 78.06 191 PHE A N 1
ATOM 1543 C CA . PHE A 1 191 ? -20.051 4.492 16.599 1.00 78.06 191 PHE A CA 1
ATOM 1544 C C . PHE A 1 191 ? -19.041 4.808 15.507 1.00 78.06 191 PHE A C 1
ATOM 1546 O O . PHE A 1 191 ? -18.296 3.930 15.069 1.00 78.06 191 PHE A O 1
ATOM 1553 N N . VAL A 1 192 ? -19.013 6.054 15.055 1.00 74.38 192 VAL A N 1
ATOM 1554 C CA . VAL A 1 192 ? -18.134 6.473 13.961 1.00 74.38 192 VAL A CA 1
ATOM 1555 C C . VAL A 1 192 ? -16.986 7.283 14.542 1.00 74.38 192 VAL A C 1
ATOM 1557 O O . VAL A 1 192 ? -17.170 8.048 15.487 1.00 74.38 192 VAL A O 1
ATOM 1560 N N . ILE A 1 193 ? -15.791 7.122 13.979 1.00 70.12 193 ILE A N 1
ATOM 1561 C CA . ILE A 1 193 ? -14.687 8.040 14.249 1.00 70.12 193 ILE A CA 1
ATOM 1562 C C . ILE A 1 193 ? -14.745 9.130 13.185 1.00 70.12 193 ILE A C 1
ATOM 1564 O O . ILE A 1 193 ? -14.532 8.866 12.006 1.00 70.12 193 ILE A O 1
ATOM 1568 N N . ASN A 1 194 ? -15.028 10.359 13.598 1.00 67.56 194 ASN A N 1
ATOM 1569 C CA . ASN A 1 194 ? -15.051 11.522 12.726 1.00 67.56 194 ASN A CA 1
ATOM 1570 C C . ASN A 1 194 ? -14.052 12.557 13.241 1.00 67.56 194 ASN A C 1
ATOM 1572 O O . ASN A 1 194 ? -14.138 12.998 14.386 1.00 67.56 194 ASN A O 1
ATOM 1576 N N . LYS A 1 195 ? -13.082 12.943 12.403 1.00 65.81 195 LYS A N 1
ATOM 15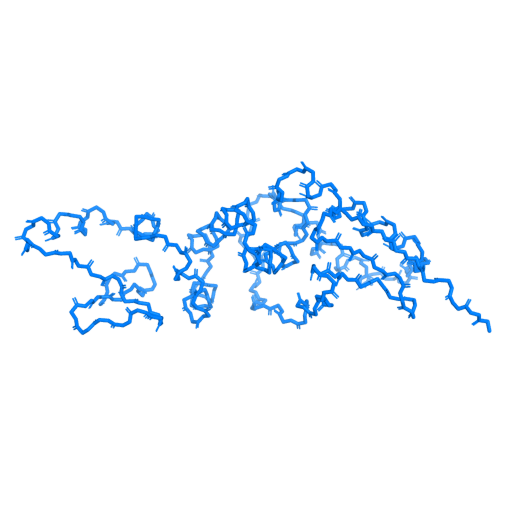77 C CA . LYS A 1 195 ? -12.012 13.896 12.765 1.00 65.81 195 LYS A CA 1
ATOM 1578 C C . LYS A 1 195 ? -11.238 13.500 14.032 1.00 65.81 195 LYS A C 1
ATOM 1580 O O . LYS A 1 195 ? -10.825 14.362 14.799 1.00 65.81 195 LYS A O 1
ATOM 1585 N N . GLY A 1 196 ? -11.037 12.197 14.244 1.00 63.38 196 GLY A N 1
ATOM 1586 C CA . GLY A 1 196 ? -10.361 11.674 15.438 1.00 63.38 196 GLY A CA 1
ATOM 1587 C C . GLY A 1 196 ? -11.207 11.706 16.715 1.00 63.38 196 GLY A C 1
ATOM 1588 O O . GLY A 1 196 ? -10.681 11.423 17.782 1.00 63.38 196 GLY A O 1
ATOM 1589 N N . LEU A 1 197 ? -12.501 12.022 16.616 1.00 64.88 197 LEU A N 1
ATOM 1590 C CA . LEU A 1 197 ? -13.455 12.004 17.723 1.00 64.88 197 LEU A CA 1
ATOM 1591 C C . LEU A 1 197 ? -14.499 10.911 17.509 1.00 64.88 197 LEU A C 1
ATOM 1593 O O . LEU A 1 197 ? -14.881 10.622 16.378 1.00 64.88 197 LEU A O 1
ATOM 1597 N N . ILE A 1 198 ? -14.986 10.331 18.601 1.00 68.44 198 ILE A N 1
A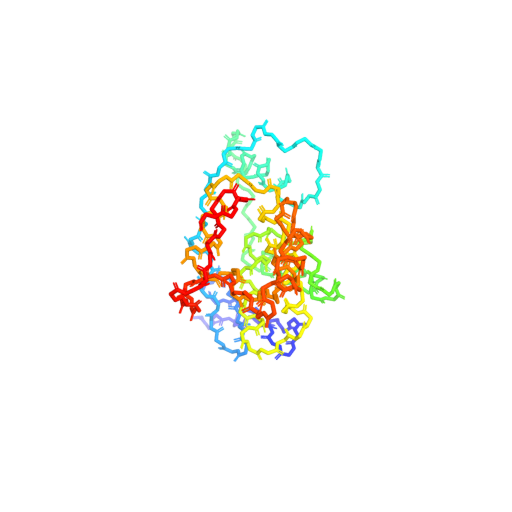TOM 1598 C CA . ILE A 1 198 ? -16.103 9.384 18.574 1.00 68.44 198 ILE A CA 1
ATOM 1599 C C . ILE A 1 198 ? -17.415 10.172 18.470 1.00 68.44 198 ILE A C 1
ATOM 1601 O O . ILE A 1 198 ? -17.665 11.058 19.290 1.00 68.44 198 ILE A O 1
ATOM 1605 N N . THR A 1 199 ? -18.244 9.846 17.477 1.00 64.19 199 THR A N 1
ATOM 1606 C CA . THR A 1 199 ? -19.551 10.477 17.217 1.00 64.19 199 THR A CA 1
ATOM 1607 C C . THR A 1 199 ? -20.660 9.459 17.029 1.00 64.19 199 THR A C 1
ATOM 1609 O O . THR A 1 199 ? -20.373 8.385 16.443 1.00 64.19 199 THR A O 1
#

Sequence (199 aa):
MAYEIKEFKVNDSITLKLENNKTNIYIKGELFQQCKYLLLNIPLEEANNINSVDDIAENLDDSLHGRDGVVFDISPDVEFWAHSSNLQVWCEHSYDTRLLHSNLAFALLKKLAEIGDVIARKKLKEEISKRYVFGNFKIKDFLSEEGFLDILSKEELLSLVDEGDIFLKLEQLVGQTLRINTIDFPDPKGFVINKGLIT